Protein AF-A0A0M3ANQ9-F1 (afdb_monomer_lite)

pLDDT: mean 85.71, std 15.32, range [40.72, 98.5]

Structure (mmCIF, N/CA/C/O backbone):
data_AF-A0A0M3ANQ9-F1
#
_entry.id   AF-A0A0M3ANQ9-F1
#
loop_
_atom_site.group_PDB
_atom_site.id
_atom_site.type_symbol
_atom_site.label_atom_id
_atom_site.label_alt_id
_atom_site.label_comp_id
_atom_site.label_asym_id
_atom_site.label_entity_id
_atom_site.label_seq_id
_atom_site.pdbx_PDB_ins_code
_atom_site.Cartn_x
_atom_site.Cartn_y
_atom_site.Cartn_z
_atom_site.occupancy
_atom_site.B_iso_or_equiv
_atom_site.auth_seq_id
_atom_site.auth_comp_id
_atom_site.auth_asym_id
_atom_site.auth_atom_id
_atom_site.pdbx_PDB_model_num
ATOM 1 N N . MET A 1 1 ? 36.114 17.498 -111.041 1.00 41.78 1 MET A N 1
ATOM 2 C CA . MET A 1 1 ? 37.175 17.592 -110.015 1.00 41.78 1 MET A CA 1
ATOM 3 C C . MET A 1 1 ? 36.488 17.677 -108.661 1.00 41.78 1 MET A C 1
ATOM 5 O O . MET A 1 1 ? 36.357 18.755 -108.110 1.00 41.78 1 MET A O 1
ATOM 9 N N . GLU A 1 2 ? 35.771 16.647 -108.210 1.00 42.78 2 GLU A N 1
ATOM 10 C CA . GLU A 1 2 ? 36.182 15.239 -108.015 1.00 42.78 2 GLU A CA 1
ATOM 11 C C . GLU A 1 2 ? 37.374 15.076 -107.075 1.00 42.78 2 GLU A C 1
ATOM 13 O O . GLU A 1 2 ? 38.452 15.602 -107.343 1.00 42.78 2 GLU A O 1
ATOM 18 N N . GLY A 1 3 ? 37.142 14.259 -106.042 1.00 40.72 3 GLY A N 1
ATOM 19 C CA . GLY A 1 3 ? 38.134 13.653 -105.158 1.00 40.72 3 GLY A CA 1
ATOM 20 C C . GLY A 1 3 ? 38.033 14.183 -103.725 1.00 40.72 3 GLY A C 1
ATOM 21 O O . GLY A 1 3 ? 38.136 15.378 -103.510 1.00 40.72 3 GLY A O 1
ATOM 22 N N . SER A 1 4 ? 37.863 13.386 -102.677 1.00 45.66 4 SER A N 1
ATOM 23 C CA . SER A 1 4 ? 37.743 11.937 -102.558 1.00 45.66 4 SER A CA 1
ATOM 24 C C . SER A 1 4 ? 37.297 11.646 -101.126 1.00 45.66 4 SER A C 1
ATOM 26 O O . SER A 1 4 ? 37.777 12.270 -100.182 1.00 45.66 4 SER A O 1
ATOM 28 N N . VAL A 1 5 ? 36.395 10.683 -100.986 1.00 60.16 5 VAL A N 1
ATOM 29 C CA . VAL A 1 5 ? 36.072 9.983 -99.738 1.00 60.16 5 VAL A CA 1
ATOM 30 C C . VAL A 1 5 ? 37.284 9.131 -99.328 1.00 60.16 5 VAL A C 1
ATOM 32 O O . VAL A 1 5 ? 37.936 8.574 -100.210 1.00 60.16 5 VAL A O 1
ATOM 35 N N . ALA A 1 6 ? 37.572 9.029 -98.028 1.00 48.00 6 ALA A N 1
ATOM 36 C CA . ALA A 1 6 ? 38.262 7.899 -97.383 1.00 48.00 6 ALA A CA 1
ATOM 37 C C . ALA A 1 6 ? 38.110 8.086 -95.861 1.00 48.00 6 ALA A C 1
ATOM 39 O O . ALA A 1 6 ? 38.683 8.993 -95.270 1.00 48.00 6 ALA A O 1
ATOM 40 N N . ASP A 1 7 ? 37.107 7.464 -95.256 1.00 47.44 7 ASP A N 1
ATOM 41 C CA . ASP A 1 7 ? 37.145 6.101 -94.707 1.00 47.44 7 ASP A CA 1
ATOM 42 C C . ASP A 1 7 ? 37.309 6.168 -93.186 1.00 47.44 7 ASP A C 1
ATOM 44 O O . ASP A 1 7 ? 38.407 6.221 -92.631 1.00 47.44 7 ASP A O 1
ATOM 48 N N . CYS A 1 8 ? 36.164 6.137 -92.499 1.00 49.00 8 CYS A N 1
ATOM 49 C CA . CYS A 1 8 ? 36.076 5.683 -91.118 1.00 49.00 8 CYS A CA 1
ATOM 50 C C . CYS A 1 8 ? 36.401 4.183 -91.092 1.00 49.00 8 CYS A C 1
ATOM 52 O O . CYS A 1 8 ? 35.510 3.335 -91.050 1.00 49.00 8 CYS A O 1
ATOM 54 N N . GLY A 1 9 ? 37.694 3.867 -91.154 1.00 48.16 9 GLY A N 1
ATOM 55 C CA . GLY A 1 9 ? 38.221 2.530 -90.940 1.00 48.16 9 GLY A CA 1
ATOM 56 C C . GLY A 1 9 ? 37.959 2.092 -89.504 1.00 48.16 9 GLY A C 1
ATOM 57 O O . GLY A 1 9 ? 38.542 2.612 -88.553 1.00 48.16 9 GLY A O 1
ATOM 58 N N . LEU A 1 10 ? 37.060 1.125 -89.356 1.00 53.19 10 LEU A N 1
ATOM 59 C CA . LEU A 1 10 ? 36.854 0.351 -88.143 1.00 53.19 10 LEU A CA 1
ATOM 60 C C . LEU A 1 10 ? 38.191 -0.185 -87.597 1.00 53.19 10 LEU A C 1
ATOM 62 O O . LEU A 1 10 ? 38.797 -1.087 -88.166 1.00 53.19 10 LEU A O 1
ATOM 66 N N . GLY A 1 11 ? 38.585 0.333 -86.433 1.00 57.16 11 GLY A N 1
ATOM 67 C CA . GLY A 1 11 ? 39.084 -0.495 -85.335 1.00 57.16 11 GLY A CA 1
ATOM 68 C C . GLY A 1 11 ? 40.498 -1.064 -85.446 1.00 57.16 11 GLY A C 1
ATOM 69 O O . GLY A 1 11 ? 40.700 -2.212 -85.066 1.00 57.16 11 GLY A O 1
ATOM 70 N N . ILE A 1 12 ? 41.491 -0.285 -85.879 1.00 58.06 12 ILE A N 1
ATOM 71 C CA . ILE A 1 12 ? 42.901 -0.600 -85.597 1.00 58.06 12 ILE A CA 1
ATOM 72 C C . ILE A 1 12 ? 43.418 0.432 -84.596 1.00 58.06 12 ILE A C 1
ATOM 74 O O . ILE A 1 12 ? 43.579 1.608 -84.911 1.00 58.06 12 ILE A O 1
ATOM 78 N N . ILE A 1 13 ? 43.648 -0.008 -83.358 1.00 58.31 13 ILE A N 1
ATOM 79 C CA . ILE A 1 13 ? 44.270 0.812 -82.316 1.00 58.31 13 ILE A CA 1
ATOM 80 C C . ILE A 1 13 ? 45.689 1.155 -82.797 1.00 58.31 13 ILE A C 1
ATOM 82 O O . ILE A 1 13 ? 46.544 0.277 -82.898 1.00 58.31 13 ILE A O 1
ATOM 86 N N . HIS A 1 14 ? 45.936 2.423 -83.136 1.00 57.12 14 HIS A N 1
ATOM 87 C CA . HIS A 1 14 ? 47.256 2.923 -83.527 1.00 57.12 14 HIS A CA 1
ATOM 88 C C . HIS A 1 14 ? 48.207 2.936 -82.317 1.00 57.12 14 HIS A C 1
ATOM 90 O O . HIS A 1 14 ? 48.350 3.944 -81.630 1.00 57.12 14 HIS A O 1
ATOM 96 N N . TRP A 1 15 ? 48.897 1.819 -82.074 1.00 60.53 15 TRP A N 1
ATOM 97 C CA . TRP A 1 15 ? 49.878 1.674 -80.987 1.00 60.53 15 TRP A CA 1
ATOM 98 C C . TRP A 1 15 ? 51.088 2.620 -81.104 1.00 60.53 15 TRP A C 1
ATOM 100 O O . TRP A 1 15 ? 51.733 2.911 -80.103 1.00 60.53 15 TRP A O 1
ATOM 110 N N . CYS A 1 16 ? 51.383 3.149 -82.295 1.00 55.81 16 CYS A N 1
ATOM 111 C CA . CYS A 1 16 ? 52.528 4.041 -82.523 1.00 55.81 16 CYS A CA 1
ATOM 112 C C . CYS A 1 16 ? 52.292 5.509 -82.120 1.00 55.81 16 CYS A C 1
ATOM 114 O O . CYS A 1 16 ? 53.250 6.271 -82.100 1.00 55.81 16 CYS A O 1
ATOM 116 N N . ASN A 1 17 ? 51.055 5.903 -81.790 1.00 54.69 17 ASN A N 1
ATOM 117 C CA . ASN A 1 17 ? 50.716 7.242 -81.278 1.00 54.69 17 ASN A CA 1
ATOM 118 C C . ASN A 1 17 ? 50.397 7.228 -79.775 1.00 54.69 17 ASN A C 1
ATOM 120 O O . ASN A 1 17 ? 49.804 8.168 -79.244 1.00 54.69 17 ASN A O 1
ATOM 124 N N . PHE A 1 18 ? 50.764 6.147 -79.083 1.00 53.88 18 PHE A N 1
ATOM 125 C CA . PHE A 1 18 ? 50.593 6.044 -77.644 1.00 53.88 18 PHE A CA 1
ATOM 126 C C . PHE A 1 18 ? 51.679 6.863 -76.943 1.00 53.88 18 PHE A C 1
ATOM 128 O O . PHE A 1 18 ? 52.732 6.359 -76.556 1.00 53.88 18 PHE A O 1
ATOM 135 N N . ASP A 1 19 ? 51.425 8.164 -76.857 1.00 68.75 19 ASP A N 1
ATOM 136 C CA . ASP A 1 19 ? 52.308 9.116 -76.207 1.00 68.75 19 ASP A CA 1
ATOM 137 C C . ASP A 1 19 ? 52.391 8.812 -74.703 1.00 68.75 19 ASP A C 1
ATOM 139 O O . ASP A 1 19 ? 51.383 8.548 -74.036 1.00 68.75 19 ASP A O 1
ATOM 143 N N . TRP A 1 20 ? 53.606 8.835 -74.163 1.00 79.00 20 TRP A N 1
ATOM 144 C CA . TRP A 1 20 ? 53.885 8.533 -72.757 1.00 79.00 20 TRP A CA 1
ATOM 145 C C . TRP A 1 20 ? 53.032 9.366 -71.765 1.00 79.00 20 TRP A C 1
ATOM 147 O O . TRP A 1 20 ? 52.506 8.801 -70.802 1.00 79.00 20 TRP A O 1
ATOM 157 N N . PRO A 1 21 ? 52.783 10.667 -72.009 1.00 77.38 21 PRO A N 1
ATOM 158 C CA . PRO A 1 21 ? 51.759 11.470 -71.342 1.00 77.38 21 PRO A CA 1
ATOM 159 C C . PRO A 1 21 ? 50.364 10.840 -71.238 1.00 77.38 21 PRO A C 1
ATOM 161 O O . PRO A 1 21 ? 49.765 10.883 -70.165 1.00 77.38 21 PRO A O 1
ATOM 164 N N . SER A 1 22 ? 49.846 10.210 -72.298 1.00 77.50 22 SER A N 1
ATOM 165 C C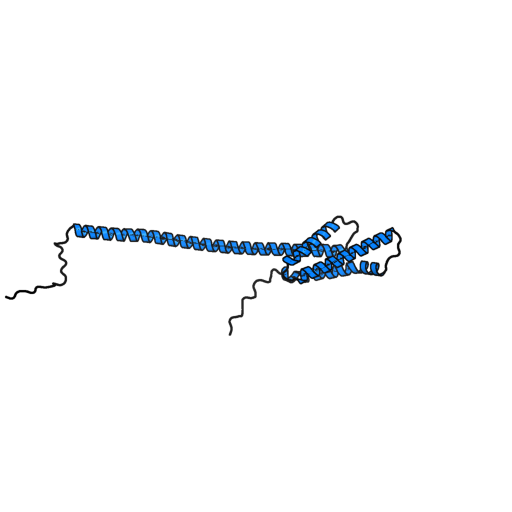A . SER A 1 22 ? 48.505 9.597 -72.279 1.00 77.50 22 SER A CA 1
ATOM 166 C C . SER A 1 22 ? 48.457 8.362 -71.375 1.00 77.50 22 SER A C 1
ATOM 168 O O . SER A 1 22 ? 47.488 8.159 -70.638 1.00 77.50 22 SER A O 1
ATOM 170 N N . PHE A 1 23 ? 49.536 7.571 -71.362 1.00 75.56 23 PHE A N 1
ATOM 171 C CA . PHE A 1 23 ? 49.707 6.472 -70.411 1.00 75.56 23 PHE A CA 1
ATOM 172 C C . PHE A 1 23 ? 49.748 6.975 -68.964 1.00 75.56 23 PHE A C 1
ATOM 174 O O . PHE A 1 23 ? 49.083 6.413 -68.094 1.00 75.56 23 PHE A O 1
ATOM 181 N N . ALA A 1 24 ? 50.482 8.062 -68.707 1.00 77.81 24 ALA A N 1
ATOM 182 C CA . ALA A 1 24 ? 50.603 8.656 -67.378 1.00 77.81 24 ALA A CA 1
ATOM 183 C C . ALA A 1 24 ? 49.255 9.174 -66.841 1.00 77.81 24 ALA A C 1
ATOM 185 O O . ALA A 1 24 ? 48.926 8.960 -65.671 1.00 77.81 24 ALA A O 1
ATOM 186 N N . THR A 1 25 ? 48.428 9.796 -67.685 1.00 78.81 25 THR A N 1
ATOM 187 C CA . THR A 1 25 ? 47.077 10.234 -67.297 1.00 78.81 25 THR A CA 1
ATOM 188 C C . THR A 1 25 ? 46.158 9.050 -66.982 1.00 78.81 25 THR A C 1
ATOM 190 O O . THR A 1 25 ? 45.415 9.082 -66.002 1.00 78.81 25 THR A O 1
ATOM 193 N N . LEU A 1 26 ? 46.239 7.964 -67.753 1.00 77.62 26 LEU A N 1
ATOM 194 C CA . LEU A 1 26 ? 45.445 6.761 -67.495 1.00 77.62 26 LEU A CA 1
ATOM 195 C C . LEU A 1 26 ? 45.897 6.049 -66.210 1.00 77.62 26 LEU A C 1
ATOM 197 O O . LEU A 1 26 ? 45.063 5.655 -65.394 1.00 77.62 26 LEU A O 1
ATOM 201 N N . ALA A 1 27 ? 47.210 5.946 -65.987 1.00 76.81 27 ALA A N 1
ATOM 202 C CA . ALA A 1 27 ? 47.783 5.359 -64.779 1.00 76.81 27 ALA A CA 1
ATOM 203 C C . ALA A 1 27 ? 47.425 6.161 -63.516 1.00 76.81 27 ALA A C 1
ATOM 205 O O . ALA A 1 27 ? 47.062 5.570 -62.498 1.00 76.81 27 ALA A O 1
ATOM 206 N N . THR A 1 28 ? 47.462 7.497 -63.575 1.00 81.75 28 THR A N 1
ATOM 207 C CA . THR A 1 28 ? 47.043 8.360 -62.454 1.00 81.75 28 THR A CA 1
ATOM 208 C C . THR A 1 28 ? 45.536 8.278 -62.198 1.00 81.75 28 THR A C 1
ATOM 210 O O . THR A 1 28 ? 45.129 8.182 -61.040 1.00 81.75 28 THR A O 1
ATOM 213 N N . GLY A 1 29 ? 44.709 8.206 -63.248 1.00 81.69 29 GLY A N 1
ATOM 214 C CA . GLY A 1 29 ? 43.270 7.953 -63.128 1.00 81.69 29 GLY A CA 1
ATOM 215 C C . GLY A 1 29 ? 42.955 6.603 -62.472 1.00 81.69 29 GLY A C 1
ATOM 216 O O . GLY A 1 29 ? 42.147 6.537 -61.545 1.00 81.69 29 GLY A O 1
ATOM 217 N N . PHE A 1 30 ? 43.640 5.531 -62.880 1.00 79.62 30 PHE A N 1
ATOM 218 C CA . PHE A 1 30 ? 43.464 4.204 -62.284 1.00 79.62 30 PHE A CA 1
ATOM 219 C C . PHE A 1 30 ? 43.930 4.160 -60.823 1.00 79.62 30 PHE A C 1
ATOM 221 O O . PHE A 1 30 ? 43.227 3.624 -59.965 1.00 79.62 30 PHE A O 1
ATOM 228 N N . ALA A 1 31 ? 45.077 4.775 -60.516 1.00 82.44 31 ALA A N 1
ATOM 229 C CA . ALA A 1 31 ? 45.577 4.886 -59.148 1.00 82.44 31 ALA A CA 1
ATOM 230 C C . ALA A 1 31 ? 44.600 5.656 -58.241 1.00 82.44 31 ALA A C 1
ATOM 232 O O . ALA A 1 31 ? 44.371 5.246 -57.102 1.00 82.44 31 ALA A O 1
ATOM 233 N N . ALA A 1 32 ? 43.970 6.720 -58.750 1.00 87.62 32 ALA A N 1
ATOM 234 C CA . ALA A 1 32 ? 42.962 7.481 -58.015 1.00 87.62 32 ALA A CA 1
ATOM 235 C C . ALA A 1 32 ? 41.704 6.647 -57.716 1.00 87.62 32 ALA A C 1
ATOM 237 O O . ALA A 1 32 ? 41.236 6.634 -56.576 1.00 87.62 32 ALA A O 1
ATOM 238 N N . VAL A 1 33 ? 41.188 5.895 -58.696 1.00 85.50 33 VAL A N 1
ATOM 239 C CA . VAL A 1 33 ? 40.031 5.002 -58.498 1.00 85.50 33 VAL A CA 1
ATOM 240 C C . VAL A 1 33 ? 40.366 3.879 -57.514 1.00 85.50 33 VAL A C 1
ATOM 242 O O . VAL A 1 33 ? 39.591 3.620 -56.593 1.00 85.50 33 VAL A O 1
ATOM 245 N N . ALA A 1 34 ? 41.535 3.246 -57.645 1.00 82.69 34 ALA A N 1
ATOM 246 C CA . ALA A 1 34 ? 41.983 2.209 -56.716 1.00 82.69 34 ALA A CA 1
ATOM 247 C C . ALA A 1 34 ? 42.122 2.752 -55.283 1.00 82.69 34 ALA A C 1
ATOM 249 O O . ALA A 1 34 ? 41.646 2.125 -54.332 1.00 82.69 34 ALA A O 1
ATOM 250 N N . GLY A 1 35 ? 42.700 3.948 -55.128 1.00 87.00 35 GLY A N 1
ATOM 251 C CA . GLY A 1 35 ? 42.768 4.657 -53.851 1.00 87.00 35 GLY A CA 1
ATOM 252 C C . GLY A 1 35 ? 41.382 4.919 -53.255 1.00 87.00 35 GLY A C 1
ATOM 253 O O . GLY A 1 35 ? 41.146 4.599 -52.088 1.00 87.00 35 GLY A O 1
ATOM 254 N N . ALA A 1 36 ? 40.438 5.414 -54.060 1.00 83.56 36 ALA A N 1
ATOM 255 C CA . ALA A 1 36 ? 39.062 5.669 -53.637 1.00 83.56 36 ALA A CA 1
ATOM 256 C C . ALA A 1 36 ? 38.332 4.387 -53.198 1.00 83.56 36 ALA A C 1
ATOM 258 O O . ALA A 1 36 ? 37.653 4.392 -52.172 1.00 83.56 36 ALA A O 1
ATOM 259 N N . VAL A 1 37 ? 38.519 3.266 -53.904 1.00 86.81 37 VAL A N 1
ATOM 260 C CA . VAL A 1 37 ? 37.939 1.964 -53.526 1.00 86.81 37 VAL A CA 1
ATOM 261 C C . VAL A 1 37 ? 38.512 1.470 -52.197 1.00 86.81 37 VAL A C 1
ATOM 263 O O . VAL A 1 37 ? 37.763 0.992 -51.343 1.00 86.81 37 VAL A O 1
ATOM 266 N N . ILE A 1 38 ? 39.824 1.603 -51.979 1.00 87.69 38 ILE A N 1
ATOM 267 C CA . ILE A 1 38 ? 40.464 1.202 -50.717 1.00 87.69 38 ILE A CA 1
ATOM 268 C C . ILE A 1 38 ? 39.930 2.040 -49.549 1.00 87.69 38 ILE A C 1
ATOM 270 O O . ILE A 1 38 ? 39.595 1.487 -48.497 1.00 87.69 38 ILE A O 1
ATOM 274 N N . VAL A 1 39 ? 39.814 3.359 -49.729 1.00 88.88 39 VAL A N 1
ATOM 275 C CA . VAL A 1 39 ? 39.254 4.262 -48.712 1.00 88.88 39 VAL A CA 1
ATOM 276 C C . VAL A 1 39 ? 37.777 3.948 -48.459 1.00 88.88 39 VAL A C 1
ATOM 278 O O . VAL A 1 39 ? 37.384 3.798 -47.302 1.00 88.88 39 VAL A O 1
ATOM 281 N N . GLY A 1 40 ? 36.981 3.744 -49.512 1.00 82.31 40 GLY A N 1
ATOM 282 C CA . GLY A 1 40 ? 35.563 3.395 -49.410 1.00 82.31 40 GLY A CA 1
ATOM 283 C C . GLY A 1 40 ? 35.324 2.080 -48.665 1.00 82.31 40 GLY A C 1
ATOM 284 O O . GLY A 1 40 ? 34.469 2.017 -47.786 1.00 82.31 40 GLY A O 1
ATOM 285 N N . ARG A 1 41 ? 36.134 1.040 -48.918 1.00 84.44 41 ARG A N 1
ATOM 286 C CA . ARG A 1 41 ? 36.035 -0.239 -48.184 1.00 84.44 41 ARG A CA 1
ATOM 287 C C . ARG A 1 41 ? 36.380 -0.089 -46.702 1.00 84.44 41 ARG A C 1
ATOM 289 O O . ARG A 1 41 ? 35.729 -0.713 -45.866 1.00 84.44 41 ARG A O 1
ATOM 296 N N . LYS A 1 42 ? 37.364 0.751 -46.357 1.00 82.38 42 LYS A N 1
ATOM 297 C CA . LYS A 1 42 ? 37.677 1.060 -44.951 1.00 82.38 42 LYS A CA 1
ATOM 298 C C . LYS A 1 42 ? 36.537 1.827 -44.273 1.00 82.38 42 LYS A C 1
ATOM 300 O O . LYS A 1 42 ? 36.184 1.489 -43.147 1.00 82.38 42 LYS A O 1
ATOM 305 N N . GLN A 1 43 ? 35.934 2.800 -44.958 1.00 75.75 43 GLN A N 1
ATOM 306 C CA . GLN A 1 43 ? 34.785 3.553 -44.442 1.00 75.75 43 GLN A CA 1
ATOM 307 C C . GLN A 1 43 ? 33.547 2.664 -44.252 1.00 75.75 43 GLN A C 1
ATOM 309 O O . GLN A 1 43 ? 32.915 2.733 -43.202 1.00 75.75 43 GLN A O 1
ATOM 314 N N . ALA A 1 44 ? 33.256 1.761 -45.194 1.00 76.00 44 ALA A N 1
ATOM 315 C CA . ALA A 1 44 ? 32.160 0.797 -45.065 1.00 76.00 44 ALA A CA 1
ATOM 316 C C . ALA A 1 44 ? 32.345 -0.141 -43.857 1.00 76.00 44 ALA A C 1
ATOM 318 O O . ALA A 1 44 ? 31.391 -0.428 -43.139 1.00 76.00 44 ALA A O 1
ATOM 319 N N . GLY A 1 45 ? 33.583 -0.569 -43.578 1.00 80.00 45 GLY A N 1
ATOM 320 C CA . GLY A 1 45 ? 33.896 -1.357 -42.383 1.00 80.00 45 GLY A CA 1
ATOM 321 C C . GLY A 1 45 ? 33.701 -0.589 -41.070 1.00 80.00 45 GLY A C 1
ATOM 322 O O . GLY A 1 45 ? 33.288 -1.179 -40.075 1.00 80.00 45 GLY A O 1
ATOM 323 N N . ILE A 1 46 ? 33.965 0.722 -41.054 1.00 82.31 46 ILE A N 1
ATOM 324 C CA . ILE A 1 46 ? 33.695 1.583 -39.890 1.00 82.31 46 ILE A CA 1
ATOM 325 C C . ILE A 1 46 ? 32.187 1.760 -39.698 1.00 82.31 46 ILE A C 1
ATOM 327 O O . ILE A 1 46 ? 31.711 1.598 -38.578 1.00 82.31 46 ILE A O 1
ATOM 331 N N . ALA A 1 47 ? 31.440 2.016 -40.775 1.00 77.75 47 ALA A N 1
ATOM 332 C CA . ALA A 1 47 ? 29.985 2.147 -40.725 1.00 77.75 47 ALA A CA 1
ATOM 333 C C . ALA A 1 47 ? 29.316 0.866 -40.197 1.00 77.75 47 ALA A C 1
ATOM 335 O O . ALA A 1 47 ? 28.463 0.937 -39.318 1.00 77.75 47 ALA A O 1
ATOM 336 N N . ALA A 1 48 ? 29.769 -0.310 -40.646 1.00 82.94 48 ALA A N 1
ATOM 337 C CA . ALA A 1 48 ? 29.275 -1.591 -40.140 1.00 82.94 48 ALA A CA 1
ATOM 338 C C . ALA A 1 48 ? 29.546 -1.778 -38.635 1.00 82.94 48 ALA A C 1
ATOM 340 O O . ALA A 1 48 ? 28.691 -2.270 -37.905 1.00 82.94 48 ALA A O 1
ATOM 341 N N . ARG A 1 49 ? 30.717 -1.346 -38.145 1.00 86.50 49 ARG A N 1
ATOM 342 C CA . ARG A 1 49 ? 31.036 -1.386 -36.706 1.00 86.50 49 ARG A CA 1
ATOM 343 C C . ARG A 1 49 ? 30.211 -0.387 -35.899 1.00 86.50 49 ARG A C 1
ATOM 345 O O . ARG A 1 49 ? 29.822 -0.699 -34.782 1.00 86.50 49 ARG A O 1
ATOM 352 N N . GLN A 1 50 ? 29.955 0.803 -36.439 1.00 80.25 50 GLN A N 1
ATOM 353 C CA . GLN A 1 50 ? 29.097 1.796 -35.789 1.00 80.25 50 GLN A CA 1
ATOM 354 C C . GLN A 1 50 ? 27.647 1.312 -35.695 1.00 80.25 50 GLN A C 1
ATOM 356 O O . GLN A 1 50 ? 27.021 1.534 -34.663 1.00 80.25 50 GLN A O 1
ATOM 361 N N . ALA A 1 51 ? 27.150 0.600 -36.712 1.00 82.94 51 ALA A N 1
ATOM 362 C CA . ALA A 1 51 ? 25.841 -0.046 -36.666 1.00 82.94 51 ALA A CA 1
ATOM 363 C C . ALA A 1 51 ? 25.768 -1.104 -35.548 1.00 82.94 51 ALA A C 1
ATOM 365 O O . ALA A 1 51 ? 24.911 -0.993 -34.682 1.00 82.94 51 ALA A O 1
ATOM 366 N N . ASP A 1 52 ? 26.731 -2.033 -35.469 1.00 90.75 52 ASP A N 1
ATOM 367 C CA . ASP A 1 52 ? 26.776 -3.049 -34.395 1.00 90.75 52 ASP A CA 1
ATOM 368 C C . ASP A 1 52 ? 26.868 -2.420 -32.989 1.00 90.75 52 ASP A C 1
ATOM 370 O O . ASP A 1 52 ? 26.223 -2.875 -32.046 1.00 90.75 52 ASP A O 1
ATOM 374 N N . ILE A 1 53 ? 27.622 -1.327 -32.829 1.00 88.19 53 ILE A N 1
ATOM 375 C CA . ILE A 1 53 ? 27.673 -0.593 -31.554 1.00 88.19 53 ILE A CA 1
ATOM 376 C C . ILE A 1 53 ? 26.317 0.046 -31.230 1.00 88.19 53 ILE A C 1
ATOM 378 O O . ILE A 1 53 ? 25.868 -0.049 -30.087 1.00 88.19 53 ILE A O 1
ATOM 382 N N . SER A 1 54 ? 25.666 0.677 -32.210 1.00 85.00 54 SER A N 1
ATOM 383 C CA . SER A 1 54 ? 24.343 1.291 -32.044 1.00 85.00 54 SER A CA 1
ATOM 384 C C . SER A 1 54 ? 23.282 0.254 -31.661 1.00 85.00 54 SER A C 1
ATOM 386 O O . SER A 1 54 ? 22.467 0.494 -30.766 1.00 85.00 54 SER A O 1
ATOM 388 N N . ASP A 1 55 ? 23.326 -0.925 -32.279 1.00 90.56 55 ASP A N 1
ATOM 389 C CA . ASP A 1 55 ? 22.399 -2.021 -31.995 1.00 90.56 55 ASP A CA 1
ATOM 390 C C . ASP A 1 55 ? 22.587 -2.539 -30.563 1.00 90.56 55 ASP A C 1
ATOM 392 O O . ASP A 1 55 ? 21.624 -2.685 -29.806 1.00 90.56 55 ASP A O 1
ATOM 396 N N . ARG A 1 56 ? 23.842 -2.721 -30.133 1.00 90.00 56 ARG A N 1
ATOM 397 C CA . ARG A 1 56 ? 24.160 -3.109 -28.749 1.00 90.00 56 ARG A CA 1
ATOM 398 C C . ARG A 1 56 ? 23.736 -2.052 -27.734 1.00 90.00 56 ARG A C 1
ATOM 400 O O . ARG A 1 56 ? 23.219 -2.408 -26.679 1.00 90.00 56 ARG A O 1
ATOM 407 N N . GLN A 1 57 ? 23.931 -0.766 -28.031 1.00 86.25 57 GLN A N 1
ATOM 408 C CA . GLN A 1 57 ? 23.472 0.321 -27.160 1.00 86.25 57 GLN A CA 1
ATOM 409 C C . GLN A 1 57 ? 21.947 0.328 -27.025 1.00 86.25 57 GLN A C 1
ATOM 411 O O . GLN A 1 57 ? 21.437 0.486 -25.919 1.00 86.25 57 GLN A O 1
ATOM 416 N N . THR A 1 58 ? 21.226 0.078 -28.118 1.00 90.19 58 THR A N 1
ATOM 417 C CA . THR A 1 58 ? 19.762 -0.041 -28.109 1.00 90.19 58 THR A CA 1
ATOM 418 C C . THR A 1 58 ? 19.304 -1.218 -27.244 1.00 90.19 58 THR A C 1
ATOM 420 O O . THR A 1 58 ? 18.397 -1.061 -26.430 1.00 90.19 58 THR A O 1
ATOM 423 N N . ALA A 1 59 ? 19.970 -2.373 -27.344 1.00 90.62 59 ALA A N 1
ATOM 424 C CA . ALA A 1 59 ? 19.665 -3.536 -26.509 1.00 90.62 59 ALA A CA 1
ATOM 425 C C . ALA A 1 59 ? 19.903 -3.266 -25.010 1.00 90.62 59 ALA A C 1
ATOM 427 O O . ALA A 1 59 ? 19.076 -3.632 -24.176 1.00 90.62 59 ALA A O 1
ATOM 428 N N . ILE A 1 60 ? 21.001 -2.584 -24.662 1.00 92.88 60 ILE A N 1
ATOM 429 C CA . ILE A 1 60 ? 21.308 -2.205 -23.273 1.00 92.88 60 ILE A CA 1
ATOM 430 C C . ILE A 1 60 ? 20.263 -1.224 -22.730 1.00 92.88 60 ILE A C 1
ATOM 432 O O . ILE A 1 60 ? 19.791 -1.401 -21.609 1.00 92.88 60 ILE A O 1
ATOM 436 N N . LEU A 1 61 ? 19.881 -0.212 -23.516 1.00 90.56 61 LEU A N 1
ATOM 437 C CA . LEU A 1 61 ? 18.833 0.736 -23.128 1.00 90.56 61 LEU A CA 1
ATOM 438 C C . LEU A 1 61 ? 17.495 0.025 -22.899 1.00 90.56 61 LEU A C 1
ATOM 440 O O . LEU A 1 61 ? 16.818 0.315 -21.916 1.00 90.56 61 LEU A O 1
ATOM 444 N N . GLY A 1 62 ? 17.150 -0.950 -23.747 1.00 91.12 62 GLY A N 1
ATOM 445 C CA . GLY A 1 62 ? 15.971 -1.795 -23.549 1.00 91.12 62 GLY A CA 1
ATOM 446 C C . GLY A 1 62 ? 15.988 -2.509 -22.194 1.00 91.12 62 GLY A C 1
ATOM 447 O O . GLY A 1 62 ? 15.048 -2.376 -21.414 1.00 91.12 62 GLY A O 1
ATOM 448 N N . GLN A 1 63 ? 17.098 -3.173 -21.862 1.00 93.50 63 GLN A N 1
ATOM 449 C CA . GLN A 1 63 ? 17.260 -3.857 -20.572 1.00 93.50 63 GLN A CA 1
ATOM 450 C C . GLN A 1 63 ? 17.202 -2.898 -19.372 1.00 93.50 63 GLN A C 1
ATOM 452 O O . GLN A 1 63 ? 16.661 -3.248 -18.324 1.00 93.50 63 GLN A O 1
ATOM 457 N N . GLN A 1 64 ? 17.742 -1.682 -19.506 1.00 91.56 64 GLN A N 1
ATOM 458 C CA . GLN A 1 64 ? 17.673 -0.667 -18.450 1.00 91.56 64 GLN A CA 1
ATOM 459 C C . GLN A 1 64 ? 16.235 -0.210 -18.192 1.00 91.56 64 GLN A C 1
ATOM 461 O O . GLN A 1 64 ? 15.824 -0.140 -17.035 1.00 91.56 64 GLN A O 1
ATOM 466 N N . VAL A 1 65 ? 15.450 0.025 -19.247 1.00 93.62 65 VAL A N 1
ATOM 467 C CA . VAL A 1 65 ? 14.031 0.398 -19.125 1.00 93.62 65 VAL A CA 1
ATOM 468 C C . VAL A 1 65 ? 13.219 -0.717 -18.462 1.00 93.62 65 VAL A C 1
ATOM 470 O O . VAL A 1 65 ? 12.377 -0.444 -17.603 1.00 93.62 65 VAL A O 1
ATOM 473 N N . GLU A 1 66 ? 13.480 -1.977 -18.814 1.00 88.94 66 GLU A N 1
ATOM 474 C CA . GLU A 1 66 ? 12.834 -3.131 -18.177 1.00 88.94 66 GLU A CA 1
ATOM 475 C C . GLU A 1 66 ? 13.168 -3.218 -16.683 1.00 88.94 66 GLU A C 1
ATOM 477 O O . GLU A 1 66 ? 12.267 -3.394 -15.857 1.00 88.94 66 GLU A O 1
ATOM 482 N N . LEU A 1 67 ? 14.440 -3.028 -16.318 1.00 92.88 67 LEU A N 1
ATOM 483 C CA . LEU A 1 67 ? 14.890 -3.043 -14.926 1.00 92.88 67 LEU A CA 1
ATOM 484 C C . LEU A 1 67 ? 14.266 -1.899 -14.120 1.00 92.88 67 LEU A C 1
ATOM 486 O O . LEU A 1 67 ? 13.761 -2.130 -13.019 1.00 92.88 67 LEU A O 1
ATOM 490 N N . GLU A 1 68 ? 14.255 -0.679 -14.658 1.00 94.25 68 GLU A N 1
ATOM 491 C CA . GLU A 1 68 ? 13.614 0.472 -14.014 1.00 94.25 68 GLU A CA 1
ATOM 492 C C . GLU A 1 68 ? 12.109 0.252 -13.841 1.00 94.25 68 GLU A C 1
ATOM 494 O O . GLU A 1 68 ? 11.562 0.510 -12.768 1.00 94.25 68 GLU A O 1
ATOM 499 N N . THR A 1 69 ? 11.446 -0.311 -14.851 1.00 92.06 69 THR A N 1
ATOM 500 C CA . THR A 1 69 ? 10.024 -0.661 -14.775 1.00 92.06 69 THR A CA 1
ATOM 501 C C . THR A 1 69 ? 9.763 -1.706 -13.689 1.00 92.06 69 THR A C 1
ATOM 503 O O . THR A 1 69 ? 8.832 -1.555 -12.894 1.00 92.06 69 THR A O 1
ATOM 506 N N . ALA A 1 70 ? 10.585 -2.756 -13.613 1.00 88.50 70 ALA A N 1
ATOM 507 C CA . ALA A 1 70 ? 10.478 -3.785 -12.581 1.00 88.50 70 ALA A CA 1
ATOM 508 C C . ALA A 1 70 ? 10.707 -3.207 -11.177 1.00 88.50 70 ALA A C 1
ATOM 510 O O . ALA A 1 70 ? 9.959 -3.523 -10.249 1.00 88.50 70 ALA A O 1
ATOM 511 N N . LYS A 1 71 ? 11.683 -2.305 -11.032 1.00 94.12 71 LYS A N 1
ATOM 512 C CA . LYS A 1 71 ? 11.963 -1.607 -9.776 1.00 94.12 71 LYS A CA 1
ATOM 513 C C . LYS A 1 71 ? 10.783 -0.745 -9.331 1.00 94.12 71 LYS A C 1
ATOM 515 O O . LYS A 1 71 ? 10.348 -0.866 -8.193 1.00 94.12 71 LYS A O 1
ATOM 520 N N . LEU A 1 72 ? 10.208 0.053 -10.231 1.00 93.50 72 LEU A N 1
ATOM 521 C CA . LEU A 1 72 ? 9.032 0.874 -9.923 1.00 93.50 72 LEU A CA 1
ATOM 522 C C . LEU A 1 72 ? 7.829 0.022 -9.495 1.00 93.50 72 LEU A C 1
ATOM 524 O O . LEU A 1 72 ? 7.098 0.403 -8.580 1.00 93.50 72 LEU A O 1
ATOM 528 N N . ARG A 1 73 ? 7.632 -1.149 -10.116 1.00 91.38 73 ARG A N 1
ATOM 529 C CA . ARG A 1 73 ? 6.589 -2.104 -9.706 1.00 91.38 73 ARG A CA 1
ATOM 530 C C . ARG A 1 73 ? 6.847 -2.664 -8.308 1.00 91.38 73 ARG A C 1
ATOM 532 O O . ARG A 1 73 ? 5.914 -2.722 -7.510 1.00 91.38 73 ARG A O 1
ATOM 539 N N . ALA A 1 74 ? 8.087 -3.045 -8.004 1.00 91.50 74 ALA A N 1
ATOM 540 C CA . ALA A 1 74 ? 8.470 -3.532 -6.681 1.00 91.50 74 ALA A CA 1
ATOM 541 C C . ALA A 1 74 ? 8.283 -2.452 -5.600 1.00 91.50 74 ALA A C 1
ATOM 543 O O . ALA A 1 74 ? 7.700 -2.730 -4.553 1.00 91.50 74 ALA A O 1
ATOM 544 N N . ASP A 1 75 ? 8.691 -1.212 -5.883 1.00 95.56 75 ASP A N 1
ATOM 545 C CA . ASP A 1 75 ? 8.529 -0.074 -4.973 1.00 95.56 75 ASP A CA 1
ATOM 546 C C . ASP A 1 75 ? 7.044 0.229 -4.715 1.00 95.56 75 ASP A C 1
ATOM 548 O O . ASP A 1 75 ? 6.630 0.436 -3.570 1.00 95.56 75 ASP A O 1
ATOM 552 N N . LEU A 1 76 ? 6.208 0.212 -5.760 1.00 95.00 76 LEU A N 1
ATOM 553 C CA . LEU A 1 76 ? 4.762 0.391 -5.619 1.00 95.00 76 LEU A CA 1
ATOM 554 C C . LEU A 1 76 ? 4.133 -0.732 -4.783 1.00 95.00 76 LEU A C 1
ATOM 556 O O . LEU A 1 76 ? 3.320 -0.454 -3.900 1.00 95.00 76 LEU A O 1
ATOM 560 N N . PHE A 1 77 ? 4.526 -1.985 -5.027 1.00 94.94 77 PHE A N 1
ATOM 561 C CA . PHE A 1 77 ? 4.059 -3.135 -4.256 1.00 94.94 77 PHE A CA 1
ATOM 562 C C . PHE A 1 77 ? 4.429 -3.012 -2.773 1.00 94.94 77 PHE A C 1
ATOM 564 O O . PHE A 1 77 ? 3.561 -3.156 -1.915 1.00 94.94 77 PHE A O 1
ATOM 571 N N . ALA A 1 78 ? 5.682 -2.666 -2.463 1.00 95.44 78 ALA A N 1
ATOM 572 C CA . ALA A 1 78 ? 6.146 -2.487 -1.090 1.00 95.44 78 ALA A CA 1
ATOM 573 C C . ALA A 1 78 ? 5.348 -1.400 -0.350 1.00 95.44 78 ALA A C 1
ATOM 575 O O . ALA A 1 78 ? 4.912 -1.609 0.781 1.00 95.44 78 ALA A O 1
ATOM 576 N N . ARG A 1 79 ? 5.078 -0.262 -1.005 1.00 97.25 79 ARG A N 1
ATOM 577 C CA . ARG A 1 79 ? 4.265 0.818 -0.417 1.00 97.25 79 ARG A CA 1
ATOM 578 C C . ARG A 1 79 ? 2.824 0.386 -0.148 1.00 97.25 79 ARG A C 1
ATOM 580 O O . ARG A 1 79 ? 2.263 0.753 0.880 1.00 97.25 79 ARG A O 1
ATOM 587 N N . ARG A 1 80 ? 2.227 -0.395 -1.053 1.00 97.44 80 ARG A N 1
ATOM 588 C CA . ARG A 1 80 ? 0.873 -0.945 -0.880 1.00 97.44 80 ARG A CA 1
ATOM 589 C C . ARG A 1 80 ? 0.818 -1.959 0.262 1.00 97.44 80 ARG A C 1
ATOM 591 O O . ARG A 1 80 ? -0.112 -1.908 1.066 1.00 97.44 80 ARG A O 1
ATOM 598 N N . LEU A 1 81 ? 1.821 -2.831 0.360 1.00 96.75 81 LEU A N 1
ATOM 599 C CA . LEU A 1 81 ? 1.952 -3.792 1.455 1.00 96.75 81 LEU A CA 1
ATOM 600 C C . LEU A 1 81 ? 2.086 -3.077 2.804 1.00 96.75 81 LEU A C 1
ATOM 602 O O . LEU A 1 81 ? 1.422 -3.447 3.766 1.00 96.75 81 LEU A O 1
ATOM 606 N N . GLU A 1 82 ? 2.853 -1.990 2.861 1.00 97.50 82 GLU A N 1
ATOM 607 C CA . GLU A 1 82 ? 2.985 -1.196 4.082 1.00 97.50 82 GLU A CA 1
ATOM 608 C C . GLU A 1 82 ? 1.645 -0.581 4.532 1.00 97.50 82 GLU A C 1
ATOM 610 O O . GLU A 1 82 ? 1.347 -0.530 5.727 1.00 97.50 82 GLU A O 1
ATOM 615 N N . THR A 1 83 ? 0.800 -0.130 3.595 1.00 98.38 83 THR A N 1
ATOM 616 C CA . THR A 1 83 ? -0.558 0.339 3.923 1.00 98.38 83 THR A CA 1
ATOM 617 C C . THR A 1 83 ? -1.431 -0.791 4.469 1.00 98.38 83 THR A C 1
ATOM 619 O O . THR A 1 83 ? -2.167 -0.567 5.435 1.00 98.38 83 THR A O 1
ATOM 622 N N . TYR A 1 84 ? -1.340 -1.994 3.895 1.00 97.88 84 TYR A N 1
ATOM 623 C CA . TYR A 1 84 ? -2.029 -3.179 4.412 1.00 97.88 84 TYR A CA 1
ATOM 624 C C . TYR A 1 84 ? -1.596 -3.484 5.853 1.00 97.88 84 TYR A C 1
ATOM 626 O O . TYR A 1 84 ? -2.442 -3.574 6.741 1.00 97.88 84 TYR A O 1
ATOM 634 N N . GLU A 1 85 ? 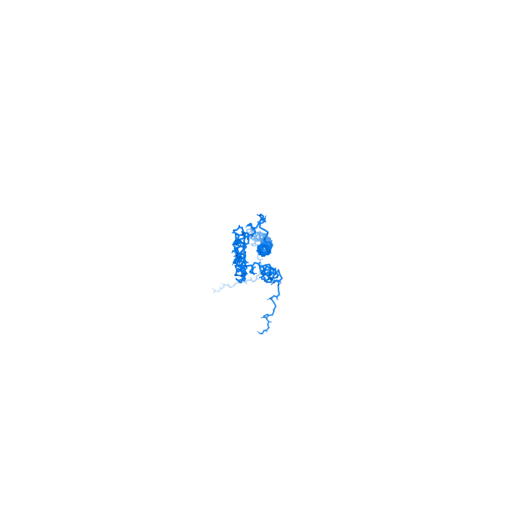-0.289 -3.548 6.115 1.00 97.38 85 GLU A N 1
ATOM 635 C CA . GLU A 1 85 ? 0.259 -3.826 7.448 1.00 97.38 85 GLU A CA 1
ATOM 636 C C . GLU A 1 85 ? -0.144 -2.761 8.473 1.00 97.38 85 GLU A C 1
ATOM 638 O O . GLU A 1 85 ? -0.544 -3.086 9.592 1.00 97.38 85 GLU A O 1
ATOM 643 N N . ALA A 1 86 ? -0.075 -1.478 8.106 1.00 98.06 86 ALA A N 1
ATOM 644 C CA . ALA A 1 86 ? -0.503 -0.389 8.980 1.00 98.06 86 ALA A CA 1
ATOM 645 C C . ALA A 1 86 ? -2.002 -0.476 9.309 1.00 98.06 86 ALA A C 1
ATOM 647 O O . ALA A 1 86 ? -2.395 -0.228 10.448 1.00 98.06 86 ALA A O 1
ATOM 648 N N . THR A 1 87 ? -2.827 -0.866 8.334 1.00 98.44 87 THR A N 1
ATOM 649 C CA . THR A 1 87 ? -4.270 -1.069 8.524 1.00 98.44 87 THR A CA 1
ATOM 650 C C . THR A 1 87 ? -4.546 -2.250 9.446 1.00 98.44 87 THR A C 1
ATOM 652 O O . THR A 1 87 ? -5.292 -2.098 10.410 1.00 98.44 87 THR A O 1
ATOM 655 N N . ALA A 1 88 ? -3.918 -3.401 9.200 1.00 97.06 88 ALA A N 1
ATOM 656 C CA . ALA A 1 88 ? -4.081 -4.595 10.025 1.00 97.06 88 ALA A CA 1
ATOM 657 C C . ALA A 1 88 ? -3.681 -4.326 11.482 1.00 97.06 88 ALA A C 1
ATOM 659 O O . ALA A 1 88 ? -4.443 -4.624 12.400 1.00 97.06 88 ALA A O 1
ATOM 660 N N . ASN A 1 89 ? -2.532 -3.677 11.690 1.00 96.00 89 ASN A N 1
ATOM 661 C CA . ASN A 1 89 ? -2.066 -3.300 13.022 1.00 96.00 89 ASN A CA 1
ATOM 662 C C . ASN A 1 89 ? -3.034 -2.346 13.734 1.00 96.00 89 ASN A C 1
ATOM 664 O O . ASN A 1 89 ? -3.277 -2.505 14.927 1.00 96.00 89 ASN A O 1
ATOM 668 N N . PHE A 1 90 ? -3.599 -1.366 13.024 1.00 96.50 90 PHE A N 1
ATOM 669 C CA . PHE A 1 90 ? -4.579 -0.446 13.599 1.00 96.50 90 PHE A CA 1
ATOM 670 C C . PHE A 1 90 ? -5.888 -1.143 13.976 1.00 96.50 90 PHE A C 1
ATOM 672 O O . PHE A 1 90 ? -6.372 -0.959 15.091 1.00 96.50 90 PHE A O 1
ATOM 679 N N . VAL A 1 91 ? -6.438 -1.966 13.080 1.00 96.50 91 VAL A N 1
ATOM 680 C CA . VAL A 1 91 ? -7.686 -2.700 13.327 1.00 96.50 91 VAL A CA 1
ATOM 681 C C . VAL A 1 91 ? -7.516 -3.631 14.528 1.00 96.50 91 VAL A C 1
ATOM 683 O O . VAL A 1 91 ? -8.245 -3.495 15.507 1.00 96.50 91 VAL A O 1
ATOM 686 N N . LEU A 1 92 ? -6.476 -4.471 14.537 1.00 94.31 92 LEU A N 1
ATOM 687 C CA . LEU A 1 92 ? -6.189 -5.378 15.655 1.00 94.31 92 LEU A CA 1
ATOM 688 C C . LEU A 1 92 ? -5.914 -4.636 16.971 1.00 94.31 92 LEU A C 1
ATOM 690 O O . LEU A 1 92 ? -6.268 -5.122 18.051 1.00 94.31 92 LEU A O 1
ATOM 694 N N . HIS A 1 93 ? -5.330 -3.439 16.905 1.00 92.50 93 HIS A N 1
ATOM 695 C CA . HIS A 1 93 ? -5.145 -2.606 18.086 1.00 92.50 93 HIS A CA 1
ATOM 696 C C . HIS A 1 93 ? -6.486 -2.173 18.699 1.00 92.50 93 HIS A C 1
ATOM 698 O O . HIS A 1 93 ? -6.597 -2.164 19.920 1.00 92.50 93 HIS A O 1
ATOM 704 N N . ILE A 1 94 ? -7.538 -1.921 17.909 1.00 91.38 94 ILE A N 1
ATOM 705 C CA . ILE A 1 94 ? -8.869 -1.555 18.436 1.00 91.38 94 ILE A CA 1
ATOM 706 C C . ILE A 1 94 ? -9.465 -2.672 19.307 1.00 91.38 94 ILE A C 1
ATOM 708 O O . ILE A 1 94 ? -10.098 -2.391 20.328 1.00 91.38 94 ILE A O 1
ATOM 712 N N . SER A 1 95 ? -9.239 -3.940 18.948 1.00 86.69 95 SER A N 1
ATOM 713 C CA . SER A 1 95 ? -9.628 -5.078 19.794 1.00 86.69 95 SER A CA 1
ATOM 714 C C . SER A 1 95 ? -8.779 -5.183 21.059 1.00 86.69 95 SER A C 1
ATOM 716 O O . SER A 1 95 ? -9.317 -5.452 22.131 1.00 86.69 95 SER A O 1
ATOM 718 N N . ALA A 1 96 ? -7.466 -4.971 20.938 1.00 82.00 96 ALA A N 1
ATOM 719 C CA . ALA A 1 96 ? -6.515 -5.279 21.998 1.00 82.00 96 ALA A CA 1
ATOM 720 C C . ALA A 1 96 ? -6.277 -4.140 22.996 1.00 82.00 96 ALA A C 1
ATOM 722 O O . ALA A 1 96 ? -5.839 -4.463 24.090 1.00 82.00 96 ALA A O 1
ATOM 723 N N . LEU A 1 97 ? -6.556 -2.876 22.625 1.00 67.56 97 LEU A N 1
ATOM 724 C CA . LEU A 1 97 ? -6.326 -1.606 23.347 1.00 67.56 97 LEU A CA 1
ATOM 725 C C . LEU A 1 97 ? -6.054 -1.800 24.854 1.00 67.56 97 LEU A C 1
ATOM 727 O O . LEU A 1 97 ? -6.977 -1.675 25.664 1.00 67.56 97 LEU A O 1
ATOM 731 N N . PRO A 1 98 ? -4.811 -2.129 25.245 1.00 69.75 98 PRO A N 1
ATOM 732 C CA . PRO A 1 98 ? -4.402 -2.033 26.628 1.00 69.75 98 PRO A CA 1
ATOM 733 C C . PRO A 1 98 ? -4.161 -0.547 26.876 1.00 69.75 98 PRO A C 1
ATOM 735 O O . PRO A 1 98 ? -3.411 0.084 26.129 1.00 69.75 98 PRO A O 1
ATOM 738 N N . ASP A 1 99 ? -4.751 0.016 27.928 1.00 69.62 99 ASP A N 1
ATOM 739 C CA . ASP A 1 99 ? -4.599 1.445 28.256 1.00 69.62 99 ASP A CA 1
ATOM 740 C C . ASP A 1 99 ? -3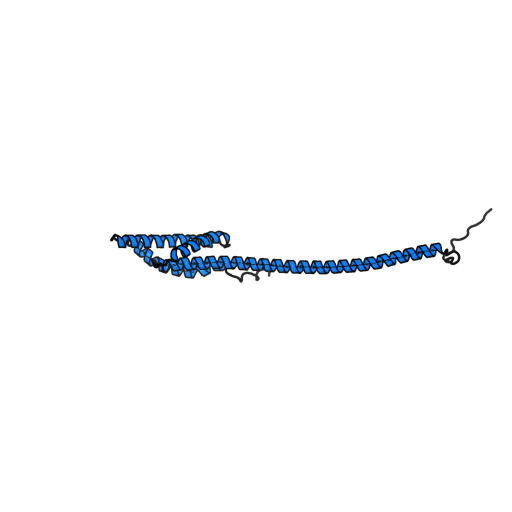.133 1.849 28.542 1.00 69.62 99 ASP A C 1
ATOM 742 O O . ASP A 1 99 ? -2.808 3.026 28.670 1.00 69.62 99 ASP A O 1
ATOM 746 N N . THR A 1 100 ? -2.225 0.872 28.620 1.00 80.88 100 THR A N 1
ATOM 747 C CA . THR A 1 100 ? -0.803 1.021 28.945 1.00 80.88 100 THR A CA 1
ATOM 748 C C . THR A 1 100 ? 0.143 0.854 27.756 1.00 80.88 100 THR A C 1
ATOM 750 O O . THR A 1 100 ? 1.357 0.850 27.950 1.00 80.88 100 THR A O 1
ATOM 753 N N . ASP A 1 101 ? -0.371 0.691 26.539 1.00 86.44 101 ASP A N 1
ATOM 754 C CA . ASP A 1 101 ? 0.440 0.409 25.356 1.00 86.44 101 ASP A CA 1
ATOM 755 C C . ASP A 1 101 ? 1.174 1.669 24.840 1.00 86.44 101 ASP A C 1
ATOM 757 O O . ASP A 1 101 ? 0.546 2.552 24.245 1.00 86.44 101 ASP A O 1
ATOM 761 N N . PRO A 1 102 ? 2.507 1.776 25.027 1.00 88.25 102 PRO A N 1
ATOM 762 C CA . PRO A 1 102 ? 3.252 3.000 24.726 1.00 88.25 102 PRO A CA 1
ATOM 763 C C . PRO A 1 102 ? 3.348 3.294 23.222 1.00 88.25 102 PRO A C 1
ATOM 765 O O . PRO A 1 102 ? 3.665 4.415 22.830 1.00 88.25 102 PRO A O 1
ATOM 768 N N . GLU A 1 103 ? 3.077 2.305 22.368 1.00 92.75 103 GLU A N 1
ATOM 769 C CA . GLU A 1 103 ? 3.160 2.434 20.911 1.00 92.75 103 GLU A CA 1
ATOM 770 C C . GLU A 1 103 ? 1.801 2.714 20.249 1.00 92.75 103 GLU A C 1
ATOM 772 O O . GLU A 1 103 ? 1.723 2.846 19.022 1.00 92.75 103 GLU A O 1
ATOM 777 N N . ALA A 1 104 ? 0.723 2.811 21.035 1.00 91.38 104 ALA A N 1
ATOM 778 C CA . ALA A 1 104 ? -0.632 3.006 20.527 1.00 91.38 104 ALA A CA 1
ATOM 779 C C . ALA A 1 104 ? -0.731 4.249 19.628 1.00 91.38 104 ALA A C 1
ATOM 781 O O . ALA A 1 104 ? -1.160 4.160 18.474 1.00 91.38 104 ALA A O 1
ATOM 782 N N . GLU A 1 105 ? -0.262 5.397 20.127 1.00 92.25 105 GLU A N 1
ATOM 783 C CA . GLU A 1 105 ? -0.294 6.666 19.391 1.00 92.25 105 GLU A CA 1
ATOM 784 C C . GLU A 1 105 ? 0.515 6.605 18.091 1.00 92.25 105 GLU A C 1
ATOM 786 O O . GLU A 1 105 ? 0.085 7.130 17.063 1.00 92.25 105 GLU A O 1
ATOM 791 N N . GLU A 1 106 ? 1.651 5.903 18.092 1.00 95.12 106 GLU A N 1
ATOM 792 C CA . GLU A 1 106 ? 2.453 5.734 16.882 1.00 95.12 106 GLU A CA 1
ATOM 793 C C . GLU A 1 106 ? 1.732 4.873 15.841 1.00 95.12 106 GLU A C 1
ATOM 795 O O . GLU A 1 106 ? 1.691 5.246 14.667 1.00 95.12 106 GLU A O 1
ATOM 800 N N . ARG A 1 107 ? 1.095 3.765 16.244 1.00 95.06 107 ARG A N 1
ATOM 801 C CA . ARG A 1 107 ? 0.286 2.940 15.328 1.00 95.06 107 ARG A CA 1
ATOM 802 C C . ARG A 1 107 ? -0.878 3.724 14.732 1.00 95.06 107 ARG A C 1
ATOM 804 O O . ARG A 1 107 ? -1.108 3.648 13.524 1.00 95.06 107 ARG A O 1
ATOM 811 N N . ILE A 1 108 ? -1.574 4.512 15.550 1.00 95.44 108 ILE A N 1
ATOM 812 C CA . ILE A 1 108 ? -2.681 5.372 15.114 1.00 95.44 108 ILE A CA 1
ATOM 813 C C . ILE A 1 108 ? -2.184 6.421 14.113 1.00 95.44 108 ILE A C 1
ATOM 815 O O . ILE A 1 108 ? -2.772 6.587 13.040 1.00 95.44 108 ILE A O 1
ATOM 819 N N . ARG A 1 109 ? -1.076 7.103 14.427 1.00 96.94 109 ARG A N 1
ATOM 820 C CA . ARG A 1 109 ? -0.449 8.089 13.538 1.00 96.94 109 ARG A CA 1
ATOM 821 C C . ARG A 1 109 ? -0.029 7.451 12.217 1.00 96.94 109 ARG A C 1
ATOM 823 O O . ARG A 1 109 ? -0.328 7.998 11.154 1.00 96.94 109 ARG A O 1
ATOM 830 N N . ARG A 1 110 ? 0.624 6.288 12.271 1.00 97.81 110 ARG A N 1
ATOM 831 C CA . ARG A 1 110 ? 1.075 5.549 11.087 1.00 97.81 110 ARG A CA 1
ATOM 832 C C . ARG A 1 110 ? -0.099 5.153 10.199 1.00 97.81 110 ARG A C 1
ATOM 834 O O . ARG A 1 110 ? -0.040 5.380 8.991 1.00 97.81 110 ARG A O 1
ATOM 841 N N . PHE A 1 111 ? -1.177 4.629 10.779 1.00 98.31 111 PHE A N 1
ATOM 842 C CA . PHE A 1 111 ? -2.385 4.309 10.026 1.00 98.31 111 PHE A CA 1
ATOM 843 C C . PHE A 1 111 ? -3.016 5.551 9.391 1.00 98.31 111 PHE A C 1
ATOM 845 O O . PHE A 1 111 ? -3.336 5.514 8.207 1.00 98.31 111 PHE A O 1
ATOM 852 N N . ASN A 1 112 ? -3.111 6.676 10.109 1.00 98.25 112 ASN A N 1
ATOM 853 C CA . ASN A 1 112 ? -3.640 7.924 9.548 1.00 98.25 112 ASN A CA 1
ATOM 854 C C . ASN A 1 112 ? -2.868 8.373 8.295 1.00 98.25 112 ASN A C 1
ATOM 856 O O . ASN A 1 112 ? -3.473 8.700 7.270 1.00 98.25 112 ASN A O 1
ATOM 860 N N . VAL A 1 113 ? -1.533 8.345 8.360 1.00 98.50 113 VAL A N 1
ATOM 861 C CA . VAL A 1 113 ? -0.666 8.690 7.225 1.00 98.50 113 VAL A CA 1
ATOM 862 C C . VAL A 1 113 ? -0.907 7.729 6.060 1.00 98.50 113 VAL A C 1
ATOM 864 O O . VAL A 1 113 ? -1.188 8.174 4.948 1.00 98.50 113 VAL A O 1
ATOM 867 N N . LYS A 1 114 ? -0.877 6.415 6.310 1.00 98.38 114 LYS A N 1
ATOM 868 C CA . LYS A 1 114 ? -1.031 5.396 5.260 1.00 98.38 114 LYS A CA 1
ATOM 869 C C . LYS A 1 114 ? -2.422 5.372 4.636 1.00 98.38 114 LYS A C 1
ATOM 871 O O . LYS A 1 114 ? -2.542 5.174 3.428 1.00 98.38 114 LYS A O 1
ATOM 876 N N . MET A 1 115 ? -3.457 5.648 5.422 1.00 98.25 115 MET A N 1
ATOM 877 C CA . MET A 1 115 ? -4.812 5.867 4.931 1.00 98.25 115 MET A CA 1
ATOM 878 C C . MET A 1 115 ? -4.838 7.039 3.945 1.00 98.25 115 MET A C 1
ATOM 880 O O . MET A 1 115 ? -5.350 6.885 2.842 1.00 98.25 115 MET A O 1
ATOM 884 N N . ARG A 1 116 ? -4.248 8.194 4.275 1.00 98.06 116 ARG A N 1
ATOM 885 C CA . ARG A 1 116 ? -4.211 9.349 3.356 1.00 98.06 116 ARG A CA 1
ATOM 886 C C . ARG A 1 116 ? -3.375 9.092 2.104 1.00 98.06 116 ARG A C 1
ATOM 888 O O . ARG A 1 116 ? -3.739 9.563 1.032 1.00 98.06 116 ARG A O 1
ATOM 895 N N . GLU A 1 117 ? -2.275 8.350 2.217 1.00 97.88 117 GLU A N 1
ATOM 896 C CA . GLU A 1 117 ? -1.469 7.934 1.059 1.00 97.88 117 GLU A CA 1
ATOM 897 C C . GLU A 1 117 ? -2.239 6.982 0.131 1.00 97.88 117 GLU A C 1
ATOM 899 O O . GLU A 1 117 ? -2.046 7.021 -1.085 1.00 97.88 117 GLU A O 1
ATOM 904 N N . SER A 1 118 ? -3.142 6.161 0.682 1.00 98.00 118 SER A N 1
ATOM 905 C CA . SER A 1 118 ? -3.870 5.139 -0.079 1.00 98.00 118 SER A CA 1
ATOM 906 C C . SER A 1 118 ? -4.678 5.701 -1.255 1.00 98.00 118 SER A C 1
ATOM 908 O O . SER A 1 118 ? -4.772 5.038 -2.285 1.00 98.00 118 SER A O 1
ATOM 910 N N . GLN A 1 119 ? -5.158 6.949 -1.168 1.00 97.69 119 GLN A N 1
ATOM 911 C CA . GLN A 1 119 ? -5.902 7.606 -2.254 1.00 97.69 119 GLN A CA 1
ATOM 912 C C . GLN A 1 119 ? -5.092 7.744 -3.558 1.00 97.69 119 GLN A C 1
ATOM 914 O O . GLN A 1 119 ? -5.675 7.930 -4.622 1.00 97.69 119 GLN A O 1
ATOM 919 N N . PHE A 1 120 ? -3.758 7.678 -3.475 1.00 97.38 120 PHE A N 1
ATOM 920 C CA . PHE A 1 120 ? -2.851 7.772 -4.622 1.00 97.38 120 PHE A CA 1
ATOM 921 C C . PHE A 1 120 ? -2.147 6.449 -4.944 1.00 97.38 120 PHE A C 1
ATOM 923 O O . PHE A 1 120 ? -1.579 6.305 -6.023 1.00 97.38 120 PHE A O 1
ATOM 930 N N . LEU A 1 121 ? -2.126 5.502 -4.001 1.00 96.38 121 LEU A N 1
ATOM 931 C CA . LEU A 1 121 ? -1.413 4.231 -4.149 1.00 96.38 121 LEU A CA 1
ATOM 932 C C . LEU A 1 121 ? -2.264 3.143 -4.798 1.00 96.38 121 LEU A C 1
ATOM 934 O O . LEU A 1 121 ? -1.719 2.276 -5.488 1.00 96.38 121 LEU A O 1
ATOM 938 N N . PHE A 1 122 ? -3.573 3.167 -4.561 1.00 96.38 122 PHE A N 1
ATOM 939 C CA . PHE A 1 122 ? -4.499 2.127 -4.994 1.00 96.38 122 PHE A CA 1
ATOM 940 C C . PHE A 1 122 ? -5.325 2.607 -6.178 1.00 96.38 122 PHE A C 1
ATOM 942 O O . PHE A 1 122 ? -5.715 3.772 -6.250 1.00 96.38 122 PHE A O 1
ATOM 949 N N . SER A 1 123 ? -5.567 1.704 -7.126 1.00 94.12 123 SER A N 1
ATOM 950 C CA . SER A 1 123 ? -6.381 2.024 -8.299 1.00 94.12 123 SER A CA 1
ATOM 951 C C . SER A 1 123 ? -7.875 1.995 -7.972 1.00 94.12 123 SER A C 1
ATOM 953 O O . SER A 1 123 ? -8.653 2.684 -8.629 1.00 94.12 123 SER A O 1
ATOM 955 N N . ASP A 1 124 ? -8.278 1.228 -6.954 1.00 95.62 124 ASP A N 1
ATOM 956 C CA . ASP A 1 124 ? -9.658 1.185 -6.476 1.00 95.62 124 ASP A CA 1
ATOM 957 C C . ASP A 1 124 ? -9.937 2.321 -5.464 1.00 95.62 124 ASP A C 1
ATOM 959 O O . ASP A 1 124 ? -9.405 2.302 -4.347 1.00 95.62 124 ASP A O 1
ATOM 963 N N . PRO A 1 125 ? -10.812 3.296 -5.790 1.00 94.25 125 PRO A N 1
ATOM 964 C CA . PRO A 1 125 ? -11.161 4.383 -4.875 1.00 94.25 125 PRO A CA 1
ATOM 965 C C . PRO A 1 125 ? -11.899 3.906 -3.615 1.00 94.25 125 PRO A C 1
ATOM 967 O O . PRO A 1 125 ? -11.980 4.648 -2.629 1.00 94.25 125 PRO A O 1
ATOM 970 N N . ASN A 1 126 ? -12.447 2.687 -3.617 1.00 97.19 126 ASN A N 1
ATOM 971 C CA . ASN A 1 126 ? -13.098 2.124 -2.441 1.00 97.19 126 ASN A CA 1
ATOM 972 C C . ASN A 1 126 ? -12.099 1.802 -1.330 1.00 97.19 126 ASN A C 1
ATOM 974 O O . ASN A 1 126 ? -12.498 1.856 -0.171 1.00 97.19 126 ASN A O 1
ATOM 978 N N . VAL A 1 127 ? -10.816 1.554 -1.637 1.00 97.88 127 VAL A N 1
ATOM 979 C CA . VAL A 1 127 ? -9.792 1.303 -0.607 1.00 97.88 127 VAL A CA 1
ATOM 980 C C . VAL A 1 127 ? -9.738 2.476 0.365 1.00 97.88 127 VAL A C 1
ATOM 982 O O . VAL A 1 127 ? -9.986 2.296 1.554 1.00 97.88 127 VAL A O 1
ATOM 985 N N . TYR A 1 128 ? -9.526 3.696 -0.135 1.00 98.06 128 TYR A N 1
ATOM 986 C CA . TYR A 1 128 ? -9.470 4.888 0.713 1.00 98.06 128 TYR A CA 1
ATOM 987 C C . TYR A 1 128 ? -10.758 5.098 1.519 1.00 98.06 128 TYR A C 1
ATOM 989 O O . TYR A 1 128 ? -10.701 5.345 2.723 1.00 98.06 128 TYR A O 1
ATOM 997 N N . ARG A 1 129 ? -11.925 4.967 0.872 1.00 98.25 129 ARG A N 1
ATOM 998 C CA . ARG A 1 129 ? -13.226 5.148 1.535 1.00 98.25 129 ARG A CA 1
ATOM 999 C C . ARG A 1 129 ? -13.411 4.157 2.686 1.00 98.25 129 ARG A C 1
ATOM 1001 O O . ARG A 1 129 ? -13.837 4.555 3.767 1.00 98.25 129 ARG A O 1
ATOM 1008 N N . THR A 1 130 ? -13.065 2.895 2.461 1.00 98.19 130 THR A N 1
ATOM 1009 C CA . THR A 1 130 ? -13.151 1.833 3.466 1.00 98.19 130 THR A CA 1
ATOM 1010 C C . THR A 1 130 ? -12.186 2.084 4.625 1.00 98.19 130 THR A C 1
ATOM 1012 O O . THR A 1 130 ? -12.601 2.020 5.780 1.00 98.19 130 THR A O 1
ATOM 1015 N N . LEU A 1 131 ? -10.933 2.467 4.343 1.00 98.44 131 LEU A N 1
ATOM 1016 C CA . LEU A 1 131 ? -9.965 2.818 5.389 1.00 98.44 131 LEU A CA 1
ATOM 1017 C C . LEU A 1 131 ? -10.419 4.025 6.225 1.00 98.44 131 LEU A C 1
ATOM 1019 O O . LEU A 1 131 ? -10.225 4.033 7.439 1.00 98.44 131 LEU A O 1
ATOM 1023 N N . MET A 1 132 ? -11.075 5.012 5.607 1.00 98.44 132 MET A N 1
ATOM 1024 C CA . MET A 1 132 ? -11.691 6.123 6.338 1.00 98.44 132 MET A CA 1
ATOM 1025 C C . MET A 1 132 ? -12.816 5.653 7.267 1.00 98.44 132 MET A C 1
ATOM 1027 O O . MET A 1 132 ? -12.884 6.088 8.414 1.00 98.44 132 MET A O 1
ATOM 1031 N N . GLY A 1 133 ? -13.650 4.712 6.818 1.00 98.19 133 GLY A N 1
ATOM 1032 C CA . GLY A 1 133 ? -14.655 4.086 7.681 1.00 98.19 133 GLY A CA 1
ATOM 1033 C C . GLY A 1 133 ? -14.026 3.378 8.887 1.00 98.19 133 GLY A C 1
ATOM 1034 O O . GLY A 1 133 ? -14.517 3.506 10.010 1.00 98.19 133 GLY A O 1
ATOM 1035 N N . TYR A 1 134 ? -12.893 2.694 8.692 1.00 98.00 134 TYR A N 1
ATOM 1036 C CA . TYR A 1 134 ? -12.142 2.085 9.796 1.00 98.00 134 TYR A CA 1
ATOM 1037 C C . TYR A 1 134 ? -11.589 3.138 10.760 1.00 98.00 134 TYR A C 1
ATOM 1039 O O . TYR A 1 134 ? -11.661 2.950 11.974 1.00 98.00 134 TYR A O 1
ATOM 1047 N N . TRP A 1 135 ? -11.081 4.260 10.242 1.00 97.94 135 TRP A N 1
ATOM 1048 C CA . TRP A 1 135 ? -10.597 5.380 11.051 1.00 97.94 135 TRP A CA 1
ATOM 1049 C C . TRP A 1 135 ? -11.694 5.976 11.937 1.00 97.94 135 TRP A C 1
ATOM 1051 O O . TRP A 1 135 ? -11.494 6.150 13.140 1.00 97.94 135 TRP A O 1
ATOM 1061 N N . GLU A 1 136 ? -12.864 6.258 11.366 1.00 97.88 136 GLU A N 1
ATOM 1062 C CA . GLU A 1 136 ? -14.016 6.784 12.106 1.00 97.88 136 GLU A CA 1
ATOM 1063 C C . GLU A 1 136 ? -14.463 5.814 13.198 1.00 97.88 136 GLU A C 1
ATOM 1065 O O . GLU A 1 136 ? -14.625 6.214 14.354 1.00 97.88 136 GLU A O 1
ATOM 1070 N N . LYS A 1 137 ? -14.588 4.526 12.857 1.00 97.00 137 LYS A N 1
ATOM 1071 C CA . LYS A 1 137 ? -15.002 3.490 13.805 1.00 97.00 137 LYS A CA 1
ATOM 1072 C C . LYS A 1 137 ? -13.983 3.291 14.928 1.00 97.00 137 LYS A C 1
ATOM 1074 O O . LYS A 1 137 ? -14.370 3.175 16.089 1.00 97.00 137 LYS A O 1
ATOM 1079 N N . GLY A 1 138 ? -12.690 3.315 14.610 1.00 95.56 138 GLY A N 1
ATOM 1080 C CA . GLY A 1 138 ? -11.618 3.229 15.600 1.00 95.56 138 GLY A CA 1
ATOM 1081 C C . GLY A 1 138 ? -11.562 4.435 16.533 1.00 95.56 138 GLY A C 1
ATOM 1082 O O . GLY A 1 138 ? -11.391 4.267 17.739 1.00 95.56 138 GLY A O 1
ATOM 1083 N N . ASN A 1 139 ? -11.784 5.646 16.018 1.00 95.88 139 ASN A N 1
ATOM 1084 C CA . ASN A 1 139 ? -11.899 6.832 16.868 1.00 95.88 139 ASN A CA 1
ATOM 1085 C C . ASN A 1 139 ? -13.127 6.763 17.774 1.00 95.88 139 ASN A C 1
ATOM 1087 O O . ASN A 1 139 ? -13.011 7.070 18.958 1.00 95.88 139 ASN A O 1
ATOM 1091 N N . GLN A 1 140 ? -14.268 6.297 17.257 1.00 96.25 140 GLN A N 1
ATOM 1092 C CA . GLN A 1 140 ? -15.460 6.062 18.071 1.00 96.25 140 GLN A CA 1
ATOM 1093 C C . GLN A 1 140 ? -15.162 5.087 19.219 1.00 96.25 140 GLN A C 1
ATOM 1095 O O . GLN A 1 140 ? -15.516 5.367 20.362 1.00 96.25 140 GLN A O 1
ATOM 1100 N N . ALA A 1 141 ? -14.446 3.993 18.939 1.00 95.00 141 ALA A N 1
ATOM 1101 C CA . ALA A 1 141 ? -14.052 3.016 19.949 1.00 95.00 141 ALA A CA 1
ATOM 1102 C C . ALA A 1 141 ? -13.168 3.611 21.047 1.00 95.00 141 ALA A C 1
ATOM 1104 O O . ALA A 1 141 ? -13.399 3.370 22.233 1.00 95.00 141 ALA A O 1
ATOM 1105 N N . ARG A 1 142 ? -12.183 4.427 20.661 1.00 93.31 142 ARG A N 1
ATOM 1106 C CA . ARG A 1 142 ? -11.304 5.127 21.606 1.00 93.31 142 ARG A CA 1
ATOM 1107 C C . ARG A 1 142 ? -12.076 6.122 22.467 1.00 93.31 142 ARG A C 1
ATOM 1109 O O . ARG A 1 142 ? -11.887 6.139 23.678 1.00 93.31 142 ARG A O 1
ATOM 1116 N N . THR A 1 143 ? -12.959 6.918 21.864 1.00 94.81 143 THR A N 1
ATOM 1117 C CA . THR A 1 143 ? -13.798 7.877 22.593 1.00 94.81 143 THR A CA 1
ATOM 1118 C C . THR A 1 143 ? -14.737 7.170 23.565 1.00 94.81 143 THR A C 1
ATOM 1120 O O . THR A 1 143 ? -14.797 7.558 24.727 1.00 94.81 143 THR A O 1
ATOM 1123 N N . ASP A 1 144 ? -15.425 6.110 23.130 1.00 95.56 144 ASP A N 1
ATOM 1124 C CA . ASP A 1 144 ? -16.329 5.350 23.996 1.00 95.56 144 ASP A CA 1
ATOM 1125 C C . ASP A 1 144 ? -15.580 4.776 25.215 1.00 95.56 144 ASP A C 1
ATOM 1127 O O . ASP A 1 144 ? -16.064 4.889 26.343 1.00 95.56 144 ASP A O 1
ATOM 1131 N N . ARG A 1 145 ? -14.376 4.218 25.019 1.00 92.44 145 ARG A N 1
ATOM 1132 C CA . ARG A 1 145 ? -13.542 3.714 26.124 1.00 92.44 145 ARG A CA 1
ATOM 1133 C C . ARG A 1 145 ? -13.060 4.826 27.053 1.00 92.44 145 ARG A C 1
ATOM 1135 O O . ARG A 1 145 ? -13.194 4.680 28.262 1.00 92.44 145 ARG A O 1
ATOM 1142 N N . ALA A 1 146 ? -12.563 5.937 26.510 1.00 92.88 146 ALA A N 1
ATOM 1143 C CA . ALA A 1 146 ? -12.086 7.064 27.311 1.00 92.88 146 ALA A CA 1
ATOM 1144 C C . ALA A 1 146 ? -13.194 7.638 28.209 1.00 92.88 146 ALA A C 1
ATOM 1146 O O . ALA A 1 146 ? -12.962 7.886 29.390 1.00 92.88 146 ALA A O 1
ATOM 1147 N N . ILE A 1 147 ? -14.415 7.785 27.681 1.00 94.94 147 ILE A N 1
ATOM 1148 C CA . ILE A 1 147 ? -15.556 8.236 28.487 1.00 94.94 147 ILE A CA 1
ATOM 1149 C C . ILE A 1 147 ? -15.934 7.168 29.521 1.00 94.94 147 ILE A C 1
ATOM 1151 O O . ILE A 1 147 ? -16.178 7.505 30.673 1.00 94.94 147 ILE A O 1
ATOM 1155 N N . SER A 1 148 ? -15.952 5.884 29.146 1.00 93.81 148 SER A N 1
ATOM 1156 C CA . SER A 1 148 ? -16.243 4.797 30.093 1.00 93.81 148 SER A CA 1
ATOM 1157 C C . SER A 1 148 ? -15.245 4.743 31.254 1.00 93.81 148 SER A C 1
ATOM 1159 O O . SER A 1 148 ? -15.641 4.411 32.370 1.00 93.81 148 SER A O 1
ATOM 1161 N N . PHE A 1 149 ? -13.972 5.051 30.997 1.00 92.50 149 PHE A N 1
ATOM 1162 C CA . PHE A 1 149 ? -12.931 5.120 32.017 1.00 92.50 149 PHE A CA 1
ATOM 1163 C C . PHE A 1 149 ? -13.147 6.318 32.950 1.00 92.50 149 PHE A C 1
ATOM 1165 O O . PHE A 1 149 ? -13.206 6.135 34.162 1.00 92.50 149 PHE A O 1
ATOM 1172 N N . ALA A 1 150 ? -13.384 7.513 32.397 1.00 94.12 150 ALA A N 1
ATOM 1173 C CA . ALA A 1 150 ? -13.687 8.707 33.190 1.00 94.12 150 ALA A CA 1
ATOM 1174 C C . ALA A 1 150 ? -14.950 8.532 34.058 1.00 94.12 150 ALA A C 1
ATOM 1176 O O . ALA A 1 150 ? -14.950 8.871 35.237 1.00 94.12 150 ALA A O 1
ATOM 1177 N N . GLU A 1 151 ? -16.014 7.925 33.516 1.00 94.81 151 GLU A N 1
ATOM 1178 C CA . GLU A 1 151 ? -17.224 7.608 34.287 1.00 94.81 151 GLU A CA 1
ATOM 1179 C C . GLU A 1 151 ? -16.942 6.648 35.446 1.00 94.81 151 GLU A C 1
ATOM 1181 O O . GLU A 1 151 ? -17.532 6.791 36.516 1.00 94.81 151 GLU A O 1
ATOM 1186 N N . HIS A 1 152 ? -16.046 5.676 35.243 1.00 93.69 152 HIS A N 1
ATOM 1187 C CA . HIS A 1 152 ? -15.646 4.742 36.290 1.00 93.69 152 HIS A CA 1
ATOM 1188 C C . HIS A 1 152 ? -14.884 5.451 37.418 1.00 93.69 152 HIS A C 1
ATOM 1190 O O . HIS A 1 152 ? -15.184 5.218 38.588 1.00 93.69 152 HIS A O 1
ATOM 1196 N N . GLU A 1 153 ? -13.947 6.341 37.077 1.00 95.38 153 GLU A N 1
ATOM 1197 C CA . GLU A 1 153 ? -13.187 7.135 38.052 1.00 95.38 153 GLU A CA 1
ATOM 1198 C C . GLU A 1 153 ? -14.078 8.097 38.852 1.00 95.38 153 GLU A C 1
ATOM 1200 O O . GLU A 1 153 ? -13.888 8.265 40.057 1.00 95.38 153 GLU A O 1
ATOM 1205 N N . GLU A 1 154 ? -15.085 8.692 38.209 1.00 96.44 154 GLU A N 1
ATOM 1206 C CA . GLU A 1 154 ? -16.011 9.645 38.835 1.00 96.44 154 GLU A CA 1
ATOM 1207 C C . GLU A 1 154 ? -17.212 8.973 39.533 1.00 96.44 154 GLU A C 1
ATOM 1209 O O . GLU A 1 154 ? -18.026 9.649 40.166 1.00 96.44 154 GLU A O 1
ATOM 1214 N N . GLY A 1 155 ? -17.349 7.645 39.434 1.00 95.62 155 GLY A N 1
ATOM 1215 C CA . GLY A 1 155 ? -18.494 6.905 39.977 1.00 95.62 155 GLY A CA 1
ATOM 1216 C C . GLY A 1 155 ? -19.824 7.241 39.289 1.00 95.62 155 GLY A C 1
ATOM 1217 O O . GLY A 1 155 ? -20.896 7.076 39.881 1.00 95.62 155 GLY A O 1
ATOM 1218 N N . ILE A 1 156 ? -19.771 7.730 38.049 1.00 96.06 156 ILE A N 1
ATOM 1219 C CA . ILE A 1 156 ? -20.943 8.050 37.235 1.00 96.06 156 ILE A CA 1
ATOM 1220 C C . ILE A 1 156 ? -21.583 6.751 36.739 1.00 96.06 156 ILE A C 1
ATOM 1222 O O . ILE A 1 156 ? -20.920 5.774 36.395 1.00 96.06 156 ILE A O 1
ATOM 1226 N N . ARG A 1 157 ? -22.918 6.730 36.687 1.00 95.19 157 ARG A N 1
ATOM 1227 C CA . ARG A 1 157 ? -23.666 5.593 36.144 1.00 95.19 157 ARG A CA 1
ATOM 1228 C C . ARG A 1 157 ? -23.352 5.409 34.656 1.00 95.19 157 ARG A C 1
ATOM 1230 O O . ARG A 1 157 ? -23.649 6.294 33.861 1.00 95.19 157 ARG A O 1
ATOM 1237 N N . HIS A 1 158 ? -22.865 4.225 34.295 1.00 93.19 158 HIS A N 1
ATOM 1238 C CA . HIS A 1 158 ? -22.546 3.868 32.913 1.00 93.19 158 HIS A CA 1
ATOM 1239 C C . HIS A 1 158 ? -23.754 3.914 31.967 1.00 93.19 158 HIS A C 1
ATOM 1241 O O . HIS A 1 158 ? -24.848 3.441 32.298 1.00 93.19 158 HIS A O 1
ATOM 1247 N N . ASP A 1 159 ? -23.513 4.427 30.758 1.00 96.25 159 ASP A N 1
ATOM 1248 C CA . ASP A 1 159 ? -24.425 4.333 29.616 1.00 96.25 159 ASP A CA 1
ATOM 1249 C C . ASP A 1 159 ? -24.440 2.890 29.058 1.00 96.25 159 ASP A C 1
ATOM 1251 O O . ASP A 1 159 ? -23.435 2.446 28.488 1.00 96.25 159 ASP A O 1
ATOM 1255 N N . PRO A 1 160 ? -25.560 2.144 29.176 1.00 96.31 160 PRO A N 1
ATOM 1256 C CA . PRO A 1 160 ? -25.623 0.745 28.754 1.00 96.31 160 PRO A CA 1
ATOM 1257 C C . PRO A 1 160 ? -25.407 0.560 27.245 1.00 96.31 160 PRO A C 1
ATOM 1259 O O . PRO A 1 160 ? -24.838 -0.452 26.831 1.00 96.31 160 PRO A O 1
ATOM 1262 N N . GLU A 1 161 ? -25.806 1.531 26.418 1.00 97.19 161 GLU A N 1
ATOM 1263 C CA . GLU A 1 161 ? -25.593 1.462 24.968 1.00 97.19 161 GLU A CA 1
ATOM 1264 C C . GLU A 1 161 ? -24.110 1.611 24.626 1.00 97.19 161 GLU A C 1
ATOM 1266 O O . GLU A 1 161 ? -23.602 0.947 23.721 1.00 97.19 161 GLU A O 1
ATOM 1271 N N . ARG A 1 162 ? -23.380 2.448 25.371 1.00 96.06 162 ARG A N 1
ATOM 1272 C CA . ARG A 1 162 ? -21.929 2.573 25.214 1.00 96.06 162 ARG A CA 1
ATOM 1273 C C . ARG A 1 162 ? -21.210 1.300 25.622 1.00 96.06 162 ARG A C 1
ATOM 1275 O O . ARG A 1 162 ? -20.356 0.834 24.874 1.00 96.06 162 ARG A O 1
ATOM 1282 N N . THR A 1 163 ? -21.576 0.713 26.760 1.00 95.56 163 THR A N 1
ATOM 1283 C CA . THR A 1 163 ? -21.002 -0.564 27.199 1.00 95.56 163 THR A CA 1
ATOM 1284 C C . THR A 1 163 ? -21.196 -1.642 26.137 1.00 95.56 163 THR A C 1
ATOM 1286 O O . THR A 1 163 ? -20.245 -2.345 25.806 1.00 95.56 163 THR A O 1
ATOM 1289 N N . ARG A 1 164 ? -22.388 -1.728 25.535 1.00 96.75 164 ARG A N 1
ATOM 1290 C CA . ARG A 1 164 ? -22.646 -2.659 24.432 1.00 96.75 164 ARG A CA 1
ATOM 1291 C C . ARG A 1 164 ? -21.716 -2.417 23.242 1.00 96.75 164 ARG A C 1
ATOM 1293 O O . ARG A 1 164 ? -21.053 -3.351 22.806 1.00 96.75 164 ARG A O 1
ATOM 1300 N N . 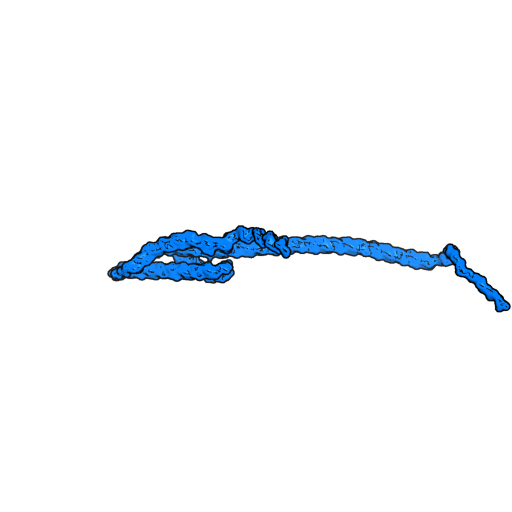ARG A 1 165 ? -21.590 -1.168 22.773 1.00 96.06 165 ARG A N 1
ATOM 1301 C CA . ARG A 1 165 ? -20.662 -0.829 21.676 1.00 96.06 165 ARG A CA 1
ATOM 1302 C C . ARG A 1 165 ? -19.219 -1.214 21.994 1.00 96.06 165 ARG A C 1
ATOM 1304 O O . ARG A 1 165 ? -18.541 -1.751 21.125 1.00 96.06 165 ARG A O 1
ATOM 1311 N N . ILE A 1 166 ? -18.764 -0.973 23.228 1.00 94.81 166 ILE A N 1
ATOM 1312 C CA . ILE A 1 166 ? -17.410 -1.339 23.671 1.00 94.81 166 ILE A CA 1
ATOM 1313 C C . ILE A 1 166 ? -17.164 -2.843 23.514 1.00 94.81 166 ILE A C 1
ATOM 1315 O O . ILE A 1 166 ? -16.099 -3.239 23.040 1.00 94.81 166 ILE A O 1
ATOM 1319 N N . MET A 1 167 ? -18.161 -3.661 23.858 1.00 94.88 167 MET A N 1
ATOM 1320 C CA . MET A 1 167 ? -18.103 -5.119 23.729 1.00 94.88 167 MET A CA 1
ATOM 1321 C C . MET A 1 167 ? -18.187 -5.606 22.276 1.00 94.88 167 MET A C 1
ATOM 1323 O O . MET A 1 167 ? -17.685 -6.687 21.979 1.00 94.88 167 MET A O 1
ATOM 1327 N N . ASP A 1 168 ? -18.768 -4.814 21.371 1.00 96.31 168 ASP A N 1
ATOM 1328 C CA . ASP A 1 168 ? -18.893 -5.156 19.948 1.00 96.31 168 ASP A CA 1
ATOM 1329 C C . ASP A 1 168 ? -17.620 -4.827 19.137 1.00 96.31 168 ASP A C 1
ATOM 1331 O O . ASP A 1 168 ? -17.375 -5.440 18.094 1.00 96.31 168 ASP A O 1
ATOM 1335 N N . TYR A 1 169 ? -16.775 -3.886 19.592 1.00 95.38 169 TYR A N 1
ATOM 1336 C CA . TYR A 1 169 ? -15.560 -3.494 18.856 1.00 95.38 169 TYR A CA 1
ATOM 1337 C C . TYR A 1 169 ? -14.567 -4.638 18.601 1.00 95.38 169 TYR A C 1
ATOM 1339 O O . TYR A 1 169 ? -14.019 -4.675 17.497 1.00 95.38 169 TYR A O 1
ATOM 1347 N N . PRO A 1 170 ? -14.306 -5.572 19.539 1.00 95.56 170 PRO A N 1
ATOM 1348 C CA . PRO A 1 170 ? -13.439 -6.711 19.261 1.00 95.56 170 PRO A CA 1
ATOM 1349 C C . PRO A 1 170 ? -13.945 -7.587 18.113 1.00 95.56 170 PRO A C 1
ATOM 1351 O O . PRO A 1 170 ? -13.169 -7.898 17.214 1.00 95.56 170 PRO A O 1
ATOM 1354 N N . SER A 1 171 ? -15.237 -7.928 18.096 1.00 96.50 171 SER A N 1
ATOM 1355 C CA . SER A 1 171 ? -15.839 -8.724 17.017 1.00 96.50 171 SER A CA 1
ATOM 1356 C C . SER A 1 171 ? -15.713 -8.013 15.673 1.00 96.50 171 SER A C 1
ATOM 1358 O O . SER A 1 171 ? -15.203 -8.591 14.716 1.00 96.50 171 SER A O 1
ATOM 1360 N N . TRP A 1 172 ? -16.066 -6.723 15.631 1.00 97.12 172 TRP A N 1
ATOM 1361 C CA . TRP A 1 172 ? -15.901 -5.899 14.433 1.00 97.12 172 TRP A CA 1
ATOM 1362 C C . TRP A 1 172 ? -14.441 -5.849 13.954 1.00 97.12 172 TRP A C 1
ATOM 1364 O O . TRP A 1 172 ? -14.190 -5.938 12.753 1.00 97.12 172 TRP A O 1
ATOM 1374 N N . SER A 1 173 ? -13.476 -5.725 14.871 1.00 96.75 173 SER A N 1
ATOM 1375 C CA . SER A 1 173 ? -12.044 -5.709 14.547 1.00 96.75 173 SER A CA 1
ATOM 1376 C C . SER A 1 173 ? -11.607 -7.011 13.873 1.00 96.75 173 SER A C 1
ATOM 1378 O O . SER A 1 173 ? -10.990 -6.972 12.810 1.00 96.75 173 SER A O 1
ATOM 1380 N N . PHE A 1 174 ? -11.967 -8.165 14.440 1.00 96.56 174 PHE A N 1
ATOM 1381 C CA . PHE A 1 174 ? -11.586 -9.461 13.875 1.00 96.56 174 PHE A CA 1
ATOM 1382 C C . PHE A 1 174 ? -12.242 -9.724 12.517 1.00 96.56 174 PHE A C 1
ATOM 1384 O O . PHE A 1 174 ? -11.552 -10.139 11.589 1.00 96.56 174 PHE A O 1
ATOM 1391 N N . GLU A 1 175 ? -13.534 -9.422 12.371 1.00 96.88 175 GLU A N 1
ATOM 1392 C CA . GLU A 1 175 ? -14.236 -9.520 11.082 1.00 96.88 175 GLU A CA 1
ATOM 1393 C C . GLU A 1 175 ? -13.600 -8.605 10.028 1.00 96.88 175 GLU A C 1
ATOM 1395 O O . GLU A 1 175 ? -13.383 -8.999 8.882 1.00 96.88 175 GLU A O 1
ATOM 1400 N N . THR A 1 176 ? -13.244 -7.383 10.428 1.00 97.12 176 THR A N 1
ATOM 1401 C CA . THR A 1 176 ? -12.576 -6.424 9.546 1.00 97.12 176 THR A CA 1
ATOM 1402 C C . THR A 1 176 ? -11.199 -6.926 9.128 1.00 97.12 176 THR A C 1
ATOM 1404 O O . THR A 1 176 ? -10.862 -6.836 7.949 1.00 97.12 176 THR A O 1
ATOM 1407 N N . ALA A 1 177 ? -10.413 -7.462 10.068 1.00 96.25 177 ALA A N 1
ATOM 1408 C CA . ALA A 1 177 ? -9.081 -8.000 9.813 1.00 96.25 177 ALA A CA 1
ATOM 1409 C C . ALA A 1 177 ? -9.110 -9.165 8.809 1.00 96.25 177 ALA A C 1
ATOM 1411 O O . ALA A 1 177 ? -8.264 -9.204 7.916 1.00 96.25 177 ALA A O 1
ATOM 1412 N N . ASP A 1 178 ? -10.102 -10.054 8.907 1.00 96.12 178 ASP A N 1
ATOM 1413 C CA . ASP A 1 178 ? -10.301 -11.166 7.966 1.00 96.12 178 ASP A CA 1
ATOM 1414 C C . ASP A 1 178 ? -10.606 -10.658 6.542 1.00 96.12 178 ASP A C 1
ATOM 1416 O O . ASP A 1 178 ? -10.023 -11.113 5.557 1.00 96.12 178 ASP A O 1
ATOM 1420 N N . GLY A 1 179 ? -11.430 -9.608 6.429 1.00 97.00 179 GLY A N 1
ATOM 1421 C CA . GLY A 1 179 ? -11.773 -8.972 5.153 1.00 97.00 179 GLY A CA 1
ATOM 1422 C C . GLY A 1 179 ? -10.675 -8.098 4.527 1.00 97.00 179 GLY A C 1
ATOM 1423 O O . GLY A 1 179 ? -10.810 -7.684 3.371 1.00 97.00 179 GLY A O 1
ATOM 1424 N N . LEU A 1 180 ? -9.577 -7.796 5.238 1.00 96.31 180 LEU A N 1
ATOM 1425 C CA . LEU A 1 180 ? -8.522 -6.923 4.703 1.00 96.31 180 LEU A CA 1
ATOM 1426 C C . LEU A 1 180 ? -7.848 -7.530 3.474 1.00 96.31 180 LEU A C 1
ATOM 1428 O O . LEU A 1 180 ? -7.606 -6.819 2.501 1.00 96.31 180 LEU A O 1
ATOM 1432 N N . ALA A 1 181 ? -7.556 -8.831 3.481 1.00 94.81 181 ALA A N 1
ATOM 1433 C CA . ALA A 1 181 ? -6.888 -9.468 2.348 1.00 94.81 181 ALA A CA 1
ATOM 1434 C C . ALA A 1 181 ? -7.681 -9.280 1.044 1.00 94.81 181 ALA A C 1
ATOM 1436 O O . ALA A 1 181 ? -7.089 -9.027 -0.005 1.00 94.81 181 ALA A O 1
ATOM 1437 N N . ASP A 1 182 ? -9.012 -9.322 1.121 1.00 96.38 182 ASP A N 1
ATOM 1438 C CA . ASP A 1 182 ? -9.904 -9.129 -0.021 1.00 96.38 182 ASP A CA 1
ATOM 1439 C C . ASP A 1 182 ? -9.935 -7.681 -0.499 1.00 96.38 182 ASP A C 1
ATOM 1441 O O . ASP A 1 182 ? -9.857 -7.441 -1.706 1.00 96.38 182 ASP A O 1
ATOM 1445 N N . LEU A 1 183 ? -9.951 -6.723 0.433 1.00 96.88 183 LEU A N 1
ATOM 1446 C CA . LEU A 1 183 ? -9.882 -5.294 0.122 1.00 96.88 183 LEU A CA 1
ATOM 1447 C C . LEU A 1 183 ? -8.627 -4.944 -0.691 1.00 96.88 183 LEU A C 1
ATOM 1449 O O . LEU A 1 183 ? -8.692 -4.152 -1.628 1.00 96.88 183 LEU A O 1
ATOM 1453 N N . PHE A 1 184 ? -7.484 -5.545 -0.351 1.00 95.94 184 PHE A N 1
ATOM 1454 C CA . PHE A 1 184 ? -6.200 -5.255 -0.994 1.00 95.94 184 PHE A CA 1
ATOM 1455 C C . PHE A 1 184 ? -5.837 -6.225 -2.133 1.00 95.94 184 PHE A C 1
ATOM 1457 O O . PHE A 1 184 ? -4.869 -5.986 -2.861 1.00 95.94 184 PHE A O 1
ATOM 1464 N N . ARG A 1 185 ? -6.612 -7.303 -2.331 1.00 94.06 185 ARG A N 1
ATOM 1465 C CA . ARG A 1 185 ? -6.295 -8.409 -3.254 1.00 94.06 185 ARG A CA 1
ATOM 1466 C C . ARG A 1 185 ? -5.988 -7.936 -4.668 1.00 94.06 185 ARG A C 1
ATOM 1468 O O . ARG A 1 185 ? -5.049 -8.430 -5.286 1.00 94.06 185 ARG A O 1
ATOM 1475 N N . HIS A 1 186 ? -6.779 -6.999 -5.190 1.00 92.44 186 HIS A N 1
ATOM 1476 C CA . HIS A 1 186 ? -6.630 -6.532 -6.568 1.00 92.44 186 HIS A CA 1
ATOM 1477 C C . HIS A 1 186 ? -5.239 -5.938 -6.816 1.00 92.44 186 HIS A C 1
ATOM 1479 O O . HIS A 1 186 ? -4.566 -6.307 -7.777 1.00 92.44 186 HIS A O 1
ATOM 1485 N N . ASP A 1 187 ? -4.798 -5.068 -5.910 1.00 91.88 187 ASP A N 1
ATOM 1486 C CA . ASP A 1 187 ? -3.583 -4.271 -6.047 1.00 91.88 187 ASP A CA 1
ATOM 1487 C C . ASP A 1 187 ? -2.321 -4.956 -5.496 1.00 91.88 187 ASP A C 1
ATOM 1489 O O . ASP A 1 187 ? -1.212 -4.537 -5.841 1.00 91.88 187 ASP A O 1
ATOM 1493 N N . LEU A 1 188 ? -2.480 -5.999 -4.671 1.00 91.56 188 LEU A N 1
ATOM 1494 C CA . LEU A 1 188 ? -1.394 -6.852 -4.169 1.00 91.56 188 LEU A CA 1
ATOM 1495 C C . LEU A 1 188 ? -1.230 -8.163 -4.958 1.00 91.56 188 LEU A C 1
ATOM 1497 O O . LEU A 1 188 ? -0.309 -8.935 -4.698 1.00 91.56 188 LEU A O 1
ATOM 1501 N N . SER A 1 189 ? -2.089 -8.446 -5.938 1.00 88.88 189 SER A N 1
ATOM 1502 C CA . SER A 1 189 ? -1.903 -9.619 -6.794 1.00 88.88 189 SER A CA 1
ATOM 1503 C C . SER A 1 189 ? -0.766 -9.389 -7.801 1.00 88.88 189 SER A C 1
ATOM 1505 O O . SER A 1 189 ? -0.888 -8.606 -8.738 1.00 88.88 189 SER A O 1
ATOM 1507 N N . ILE A 1 190 ? 0.353 -10.103 -7.633 1.00 75.75 190 ILE A N 1
ATOM 1508 C CA . ILE A 1 190 ? 1.495 -10.068 -8.574 1.00 75.75 190 ILE A CA 1
ATOM 1509 C C . ILE A 1 190 ? 1.127 -10.727 -9.923 1.00 75.75 190 ILE A C 1
ATOM 1511 O O . ILE A 1 190 ? 1.729 -10.448 -10.954 1.00 75.75 190 ILE A O 1
ATOM 1515 N N . LEU A 1 191 ? 0.093 -11.575 -9.937 1.00 57.88 191 LEU A N 1
ATOM 1516 C CA . LEU A 1 191 ? -0.204 -12.521 -11.020 1.00 57.88 191 LEU A CA 1
ATOM 1517 C C . LEU A 1 191 ? -1.016 -11.958 -12.202 1.00 57.88 191 LEU A C 1
ATOM 1519 O O . LEU A 1 191 ? -1.470 -12.734 -13.040 1.00 57.88 191 LEU A O 1
ATOM 1523 N N . LYS A 1 192 ? -1.246 -10.641 -12.296 1.00 60.38 192 LYS A N 1
ATOM 1524 C CA . LYS A 1 192 ? -2.136 -10.083 -13.336 1.00 60.38 192 LYS A CA 1
ATOM 1525 C C . LYS A 1 192 ? -1.472 -9.680 -14.661 1.00 60.38 192 LYS A C 1
ATOM 1527 O O . LYS A 1 192 ? -2.182 -9.261 -15.570 1.00 60.38 192 LYS A O 1
ATOM 1532 N N . GLY A 1 193 ? -0.158 -9.836 -14.810 1.00 56.91 193 GLY A N 1
ATOM 1533 C CA . GLY A 1 193 ? 0.480 -9.948 -16.130 1.00 56.91 193 GLY A CA 1
ATOM 1534 C C . GLY A 1 193 ? 0.729 -11.433 -16.355 1.00 56.91 193 GLY A C 1
ATOM 1535 O O . GLY A 1 193 ? 1.352 -12.055 -15.513 1.00 56.91 193 GLY A O 1
ATOM 1536 N N . GLU A 1 194 ? 0.198 -12.120 -17.358 1.00 51.12 194 GLU A N 1
ATOM 1537 C CA . GLU A 1 194 ? 0.479 -11.902 -18.783 1.00 51.12 194 GLU A CA 1
ATOM 1538 C C . GLU A 1 194 ? -0.619 -12.513 -19.696 1.00 51.12 194 GLU A C 1
ATOM 1540 O O . GLU A 1 194 ? -0.415 -12.720 -20.886 1.00 51.12 194 GLU A O 1
ATOM 1545 N N . GLY A 1 195 ? -1.813 -12.821 -19.177 1.00 51.31 195 GLY A N 1
ATOM 1546 C CA . GLY A 1 195 ? -2.791 -13.674 -19.881 1.00 51.31 195 GLY A CA 1
ATOM 1547 C C . GLY A 1 195 ? -3.740 -13.013 -20.897 1.00 51.31 195 GLY A C 1
ATOM 1548 O O . GLY A 1 195 ? -4.714 -13.646 -21.285 1.00 51.31 195 GLY A O 1
ATOM 1549 N N . GLY A 1 196 ? -3.538 -11.751 -21.292 1.00 51.06 196 GLY A N 1
ATOM 1550 C CA . GLY A 1 196 ? -4.559 -10.955 -22.000 1.00 51.06 196 GLY A CA 1
ATOM 1551 C C . GLY A 1 196 ? -4.244 -10.522 -23.436 1.00 51.06 196 GLY A C 1
ATOM 1552 O O . GLY A 1 196 ? -4.855 -9.562 -23.897 1.00 51.06 196 GLY A O 1
ATOM 1553 N N . HIS A 1 197 ? -3.282 -11.151 -24.121 1.00 52.31 197 HIS A N 1
ATOM 1554 C CA . HIS A 1 197 ? -2.917 -10.805 -25.508 1.00 52.31 197 HIS A CA 1
ATOM 1555 C C . HIS A 1 197 ? -3.173 -11.938 -26.522 1.00 52.31 197 HIS A C 1
ATOM 1557 O O . HIS A 1 197 ? -2.514 -12.010 -27.553 1.00 52.31 197 HIS A O 1
ATOM 1563 N N . GLY A 1 198 ? -4.123 -12.830 -26.232 1.00 58.59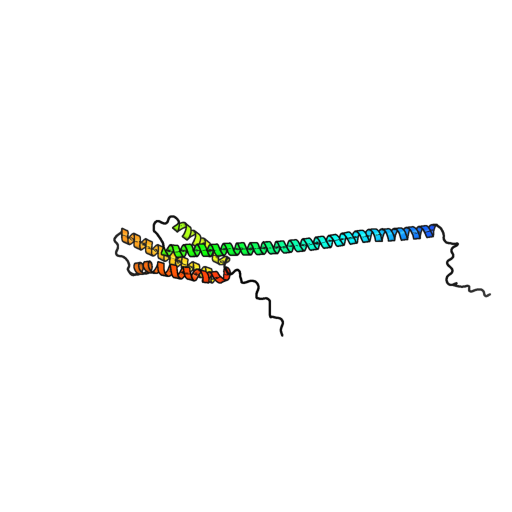 198 GLY A N 1
ATOM 1564 C CA . GLY A 1 198 ? -4.633 -13.821 -27.184 1.00 58.59 198 GLY A CA 1
ATOM 1565 C C . GLY A 1 198 ? -6.118 -13.581 -27.462 1.00 58.59 198 GLY A C 1
ATOM 1566 O O . GLY A 1 198 ? -6.860 -13.278 -26.534 1.00 58.59 198 GLY A O 1
ATOM 1567 N N . ASP A 1 199 ? -6.527 -13.730 -28.720 1.00 52.38 199 ASP A N 1
ATOM 1568 C CA . ASP A 1 199 ? -7.906 -13.701 -29.244 1.00 52.38 199 ASP A CA 1
ATOM 1569 C C . ASP A 1 199 ? -8.556 -12.343 -29.551 1.00 52.38 199 ASP A C 1
ATOM 1571 O O . ASP A 1 199 ? -9.669 -12.039 -29.118 1.00 52.38 199 ASP A O 1
ATOM 157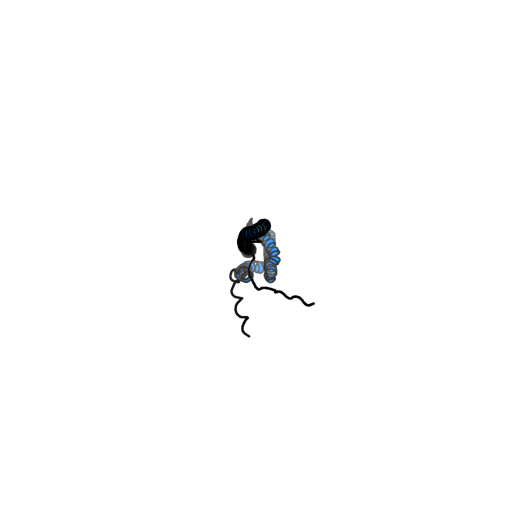5 N N . ARG A 1 200 ? -7.923 -11.554 -30.431 1.00 56.97 200 ARG A N 1
ATOM 1576 C CA . ARG A 1 200 ? -8.655 -10.568 -31.253 1.00 56.97 200 ARG A CA 1
ATOM 1577 C C . ARG A 1 200 ? -8.383 -10.600 -32.759 1.00 56.97 200 ARG A C 1
ATOM 1579 O O . ARG A 1 200 ? -8.788 -9.666 -33.436 1.00 56.97 200 ARG A O 1
ATOM 1586 N N . ASP A 1 201 ? -7.842 -11.697 -33.289 1.00 60.84 201 ASP A N 1
ATOM 1587 C CA . ASP A 1 201 ? -7.696 -11.895 -34.739 1.00 60.84 201 ASP A CA 1
ATOM 1588 C C . ASP A 1 201 ? -8.447 -13.156 -35.198 1.00 60.84 201 ASP A C 1
ATOM 1590 O O . ASP A 1 201 ? -7.849 -14.171 -35.545 1.00 60.84 201 ASP A O 1
ATOM 1594 N N . ALA A 1 202 ? -9.781 -13.102 -35.172 1.00 61.50 202 ALA A N 1
ATOM 1595 C CA . ALA A 1 202 ? -10.637 -14.035 -35.909 1.00 61.50 202 ALA A CA 1
ATOM 1596 C C . ALA A 1 202 ? -12.029 -13.424 -36.157 1.00 61.50 202 ALA A C 1
ATOM 1598 O O . ALA A 1 202 ? -12.997 -13.783 -35.486 1.00 61.50 202 ALA A O 1
ATOM 1599 N N . ASN A 1 203 ? -12.116 -12.466 -37.087 1.00 57.28 203 ASN A N 1
ATOM 1600 C CA . ASN A 1 203 ? -13.234 -12.325 -38.037 1.00 57.28 203 ASN A CA 1
ATOM 1601 C C . ASN A 1 203 ? -12.945 -11.256 -39.092 1.00 57.28 203 ASN A C 1
ATOM 1603 O O . ASN A 1 203 ? -12.691 -10.098 -38.693 1.00 57.28 203 ASN A O 1
#

Organism: NCBI:txid56193

Secondary structure (DSSP, 8-state):
--------------GGG--HHHHHHHHHHHHHHHHHHHHHHHHHHHHHHHHHHHHHHHHHHHHHHHHHHHHHHHHHHHHHHHHHHHHHHHHHHHHH--TT-TTHHHHHHHHHHHHHHHHHH-S-HHHHHHHHHHHHHHHHHHHHHHHHHHHHHHTPPP-HHHHHHHHHHHHHHHHHHHHHHHHHHHHH-GGGSSS-SS-----

Sequence (203 aa):
MEGSVADCGLGIIHWCNFDWPSFATLATGFAAVAGAVIVGRKQAGIAARQADISDRQTAILGQQVELETAKLRADLFARRLETYEATANFVLHISALPDTDPEAEERIRRFNVKMRESQFLFSDPNVYRTLMGYWEKGNQARTDRAISFAEHEEGIRHDPERTRRIMDYPSWSFETADGLADLFRHDLSILKGEGGHGDRDAN

Foldseek 3Di:
DDDDDDDPDPDDDPPVPPDPVVVVVVVVVVVVVVVVVVVVVVVVVVVVVVVVVVVVVVVVVVVVVVVVVVVVLVVLLVLLVQLLVLLLLLLQCLLVVDVPDPCNVVSLVSNVVSLVCCCVSDPDNVLSVVSVVVNVLSVLLVVLVVVVVVCVVVVHDDDVVSVVSNVCSNVVSVVVSVCSCVSSVVVNDPPPPDPPPDDDPDD

Radius of gyration: 43.65 Å; chains: 1; bounding box: 80×32×150 Å